Protein AF-A0AAD4QWE0-F1 (afdb_monomer_lite)

Sequence (185 aa):
MCQVRDEFQQDGSHVLDLNNWPKYTNGQMSYFVGSYITHWRMISWLSLWTFTCTASIFIVIWCEKRIVKNFSQFGHATHSNTRRMHREFHRALLAMAICPLITSTVPVFYFCITIGFSLCPGQISAIMTSGTTCITLFNPLTIIICFRCYRQITVRIVTCGQGSNVIEPSQSNSKARTEKNPRTN

Radius of gyration: 30.56 Å; chains: 1; bounding box: 64×44×103 Å

Organism: NCBI:txid166010

InterPro domains:
  IPR019421 7TM GPCR, serpentine receptor class d (Srd) [PF10317] (14-153)

Structure (mmCIF, N/CA/C/O backbone):
data_AF-A0AAD4QWE0-F1
#
_entry.id   AF-A0AAD4QWE0-F1
#
loop_
_atom_site.group_PDB
_atom_site.id
_atom_site.type_symbol
_atom_site.label_atom_id
_atom_site.label_alt_id
_atom_site.label_comp_id
_atom_site.label_asym_id
_atom_site.label_entity_id
_atom_site.label_seq_id
_atom_site.pdbx_PDB_ins_code
_atom_site.Cartn_x
_atom_site.Cartn_y
_atom_site.Cartn_z
_atom_site.occupancy
_atom_site.B_iso_or_equiv
_atom_site.auth_seq_id
_atom_site.auth_comp_id
_atom_site.auth_asym_id
_atom_site.auth_atom_id
_atom_site.pdbx_PDB_model_num
ATOM 1 N N . MET A 1 1 ? -42.946 4.736 -55.165 1.00 48.31 1 MET A N 1
ATOM 2 C CA . MET A 1 1 ? -41.620 5.315 -55.457 1.00 48.31 1 MET A CA 1
ATOM 3 C C . MET A 1 1 ? -41.300 6.310 -54.356 1.00 48.31 1 MET A C 1
ATOM 5 O O . MET A 1 1 ? -41.876 7.384 -54.361 1.00 48.31 1 MET A O 1
ATOM 9 N N . CYS A 1 2 ? -40.474 5.920 -53.385 1.00 43.41 2 CYS A N 1
ATOM 10 C CA . CYS A 1 2 ? -39.852 6.825 -52.417 1.00 43.41 2 CYS A CA 1
ATOM 11 C C . CYS A 1 2 ? -38.450 6.287 -52.133 1.00 43.41 2 CYS A C 1
ATOM 13 O O . CYS A 1 2 ? -38.274 5.109 -51.827 1.00 43.41 2 CYS A O 1
ATOM 15 N N . GLN A 1 3 ? -37.485 7.170 -52.332 1.00 56.94 3 GLN A N 1
ATOM 16 C CA . GLN A 1 3 ? -36.053 6.957 -52.412 1.00 56.94 3 GLN A CA 1
ATOM 17 C C . GLN A 1 3 ? -35.447 7.529 -51.129 1.00 56.94 3 GLN A C 1
ATOM 19 O O . GLN A 1 3 ? -35.367 8.743 -51.007 1.00 56.94 3 GLN A O 1
ATOM 24 N N . VAL A 1 4 ? -35.089 6.677 -50.163 1.00 52.03 4 VAL A N 1
ATOM 25 C CA . VAL A 1 4 ? -34.251 7.044 -49.003 1.00 52.03 4 VAL A CA 1
ATOM 26 C C . VAL A 1 4 ? -33.474 5.803 -48.557 1.00 52.03 4 VAL A C 1
ATOM 28 O O . VAL A 1 4 ? -33.867 5.073 -47.648 1.00 52.03 4 VAL A O 1
ATOM 31 N N . ARG A 1 5 ? -32.376 5.526 -49.247 1.00 54.16 5 ARG A N 1
ATOM 32 C CA . ARG A 1 5 ? -31.284 4.671 -48.783 1.00 54.16 5 ARG A CA 1
ATOM 33 C C . ARG A 1 5 ? -30.038 5.194 -49.496 1.00 54.16 5 ARG A C 1
ATOM 35 O O . ARG A 1 5 ? -30.170 5.544 -50.661 1.00 54.16 5 ARG A O 1
ATOM 42 N N . ASP A 1 6 ? -28.922 5.283 -48.771 1.00 52.38 6 ASP A N 1
ATOM 43 C CA . ASP A 1 6 ? -27.545 5.531 -49.258 1.00 52.38 6 ASP A CA 1
ATOM 44 C C . ASP A 1 6 ? -26.844 6.803 -48.731 1.00 52.38 6 ASP A C 1
ATOM 46 O O . ASP A 1 6 ? -26.213 7.518 -49.496 1.00 52.38 6 ASP A O 1
ATOM 50 N N . GLU A 1 7 ? -26.854 7.053 -47.412 1.00 51.28 7 GLU A N 1
ATOM 51 C CA . GLU A 1 7 ? -25.932 8.037 -46.788 1.00 51.28 7 GLU A CA 1
ATOM 52 C C . GLU A 1 7 ? -25.266 7.553 -45.479 1.00 51.28 7 GLU A C 1
ATOM 54 O O . GLU A 1 7 ? -24.959 8.340 -44.593 1.00 51.28 7 GLU A O 1
ATOM 59 N N . PHE A 1 8 ? -25.000 6.252 -45.321 1.00 50.00 8 PHE A N 1
ATOM 60 C CA . PHE A 1 8 ? -24.260 5.749 -44.145 1.00 50.00 8 PHE A CA 1
ATOM 61 C C . PHE A 1 8 ? -23.149 4.760 -44.507 1.00 50.00 8 PHE A C 1
ATOM 63 O O . PHE A 1 8 ? -23.004 3.706 -43.893 1.00 50.00 8 PHE A O 1
ATOM 70 N N . GLN A 1 9 ? -22.349 5.087 -45.525 1.00 53.66 9 GLN A N 1
ATOM 71 C CA . GLN A 1 9 ? -21.209 4.246 -45.894 1.00 53.66 9 GLN A CA 1
ATOM 72 C C . GLN A 1 9 ? -20.031 5.040 -46.463 1.00 53.66 9 GLN A C 1
ATOM 74 O O . GLN A 1 9 ? -19.527 4.727 -47.538 1.00 53.66 9 GLN A O 1
ATOM 79 N N . GLN A 1 10 ? -19.572 6.070 -45.747 1.00 50.69 10 GLN A N 1
ATOM 80 C CA . GLN A 1 10 ? -18.325 6.741 -46.116 1.00 50.69 10 GLN A CA 1
ATOM 81 C C . GLN A 1 10 ? -17.630 7.425 -44.931 1.00 50.69 10 GLN A C 1
ATOM 83 O O . GLN A 1 10 ? -17.413 8.626 -44.950 1.00 50.69 10 GLN A O 1
ATOM 88 N N . ASP A 1 11 ? -17.261 6.658 -43.898 1.00 48.72 11 ASP A N 1
ATOM 89 C CA . ASP A 1 11 ? -16.208 7.105 -42.965 1.00 48.72 11 ASP A CA 1
ATOM 90 C C . ASP A 1 11 ? -15.483 5.921 -42.289 1.00 48.72 11 ASP A C 1
ATOM 92 O O . ASP A 1 11 ? -15.379 5.800 -41.071 1.00 48.72 11 ASP A O 1
ATOM 96 N N . GLY A 1 12 ? -15.063 4.950 -43.109 1.00 55.06 12 GLY A N 1
ATOM 97 C CA . GLY A 1 12 ? -14.588 3.634 -42.663 1.00 55.06 12 GLY A CA 1
ATOM 98 C C . GLY A 1 12 ? -13.176 3.260 -43.113 1.00 55.06 12 GLY A C 1
ATOM 99 O O . GLY A 1 12 ? -12.906 2.075 -43.289 1.00 55.06 12 GLY A O 1
ATOM 100 N N . SER A 1 13 ? -12.280 4.224 -43.352 1.00 53.38 13 SER A N 1
ATOM 101 C CA . SER A 1 13 ? -10.921 3.906 -43.824 1.00 53.38 13 SER A CA 1
ATOM 102 C C . SER A 1 13 ? -9.828 4.884 -43.386 1.00 53.38 13 SER A C 1
ATOM 104 O O . SER A 1 13 ? -8.873 5.104 -44.126 1.00 53.38 13 SER A O 1
ATOM 106 N N . HIS A 1 14 ? -9.871 5.380 -42.148 1.00 52.94 14 HIS A N 1
ATOM 107 C CA . HIS A 1 14 ? -8.616 5.597 -41.420 1.00 52.94 14 HIS A CA 1
ATOM 108 C C . HIS A 1 14 ? -8.150 4.242 -40.880 1.00 52.94 14 HIS A C 1
ATOM 110 O O . HIS A 1 14 ? -8.217 3.949 -39.687 1.00 52.94 14 HIS A O 1
ATOM 116 N N . VAL A 1 15 ? -7.728 3.383 -41.813 1.00 55.19 15 VAL A N 1
ATOM 117 C CA . VAL A 1 15 ? -6.932 2.197 -41.516 1.00 55.19 15 VAL A CA 1
ATOM 118 C C . VAL A 1 15 ? -5.731 2.716 -40.742 1.00 55.19 15 VAL A C 1
ATOM 120 O O . VAL A 1 15 ? -4.894 3.427 -41.293 1.00 55.19 15 VAL A O 1
ATOM 123 N N . LEU A 1 16 ? -5.701 2.435 -39.439 1.00 55.38 16 LEU A N 1
ATOM 124 C CA . LEU A 1 16 ? -4.496 2.531 -38.631 1.00 55.38 16 LEU A CA 1
ATOM 125 C C . LEU A 1 16 ? -3.439 1.733 -39.381 1.00 55.38 16 LEU A C 1
ATOM 127 O O . LEU A 1 16 ? -3.483 0.504 -39.392 1.00 55.38 16 LEU A O 1
ATOM 131 N N . ASP A 1 17 ? -2.569 2.448 -40.086 1.00 55.47 17 ASP A N 1
ATOM 132 C CA . ASP A 1 17 ? -1.535 1.877 -40.925 1.00 55.47 17 ASP A CA 1
ATOM 133 C C . ASP A 1 17 ? -0.529 1.188 -39.997 1.00 55.47 17 ASP A C 1
ATOM 135 O O . ASP A 1 17 ? 0.470 1.756 -39.555 1.00 55.47 17 ASP A O 1
ATOM 139 N N . LEU A 1 18 ? -0.846 -0.060 -39.639 1.00 55.50 18 LEU A N 1
ATOM 140 C CA . LEU A 1 18 ? -0.045 -0.970 -38.821 1.00 55.50 18 LEU A CA 1
ATOM 141 C C . LEU A 1 18 ? 1.313 -1.290 -39.472 1.00 55.50 18 LEU A C 1
ATOM 143 O O . LEU A 1 18 ? 2.106 -2.035 -38.905 1.00 55.50 18 LEU A O 1
ATOM 147 N N . ASN A 1 19 ? 1.613 -0.700 -40.628 1.00 57.66 19 ASN A N 1
ATOM 148 C CA . ASN A 1 19 ? 2.913 -0.758 -41.278 1.00 57.66 19 ASN A CA 1
ATOM 149 C C . ASN A 1 19 ? 3.809 0.446 -40.970 1.00 57.66 19 ASN A C 1
ATOM 151 O O . ASN A 1 19 ? 4.994 0.402 -41.305 1.00 57.66 19 ASN A O 1
ATOM 155 N N . ASN A 1 20 ? 3.281 1.487 -40.315 1.00 51.84 20 ASN A N 1
ATOM 156 C CA . ASN A 1 20 ? 4.040 2.679 -39.938 1.00 51.84 20 ASN A CA 1
ATOM 157 C C . ASN A 1 20 ? 4.491 2.669 -38.468 1.00 51.84 20 ASN A C 1
ATOM 159 O O . ASN A 1 20 ? 4.821 3.704 -37.889 1.00 51.84 20 ASN A O 1
ATOM 163 N N . TRP A 1 21 ? 4.523 1.487 -37.848 1.00 48.94 21 TRP A N 1
ATOM 164 C CA . TRP A 1 21 ? 5.276 1.307 -36.613 1.00 48.94 21 TRP A CA 1
ATOM 165 C C . TRP A 1 21 ? 6.763 1.465 -36.933 1.00 48.94 21 TRP A C 1
ATOM 167 O O . TRP A 1 21 ? 7.205 0.969 -37.974 1.00 48.94 21 TRP A O 1
ATOM 177 N N . PRO A 1 22 ? 7.545 2.143 -36.075 1.00 51.38 22 PRO A N 1
ATOM 178 C CA . PRO A 1 22 ? 8.971 2.326 -36.300 1.00 51.38 22 PRO A CA 1
ATOM 179 C C . PRO A 1 22 ? 9.621 0.958 -36.525 1.00 51.38 22 PRO A C 1
ATOM 181 O O . PRO A 1 22 ? 9.713 0.132 -35.617 1.00 51.38 22 PRO A O 1
ATOM 184 N N . LYS A 1 23 ? 10.016 0.693 -37.775 1.00 47.88 23 LYS A N 1
ATOM 185 C CA . LYS A 1 23 ? 10.693 -0.544 -38.150 1.00 47.88 23 LYS A CA 1
ATOM 186 C C . LYS A 1 23 ? 12.025 -0.580 -37.416 1.00 47.88 23 LYS A C 1
ATOM 188 O O . LYS A 1 23 ? 12.818 0.352 -37.512 1.00 47.88 23 LYS A O 1
ATOM 193 N N . TYR A 1 24 ? 12.266 -1.680 -36.711 1.00 52.12 24 TYR A N 1
ATOM 194 C CA . TYR A 1 24 ? 13.563 -2.043 -36.153 1.00 52.12 24 TYR A CA 1
ATOM 195 C C . TYR A 1 24 ? 14.563 -2.233 -37.299 1.00 52.12 24 TYR A C 1
ATOM 197 O O . TYR A 1 24 ? 14.774 -3.340 -37.790 1.00 52.12 24 TYR A O 1
ATOM 205 N N . THR A 1 25 ? 15.145 -1.146 -37.789 1.00 46.31 25 THR A N 1
ATOM 206 C CA . THR A 1 25 ? 16.145 -1.200 -38.849 1.00 46.31 25 THR A CA 1
ATOM 207 C C . THR A 1 25 ? 17.500 -1.550 -38.239 1.00 46.31 25 THR A C 1
ATOM 209 O O . THR A 1 25 ? 18.079 -0.759 -37.501 1.00 46.31 25 THR A O 1
ATOM 212 N N . ASN A 1 26 ? 18.007 -2.734 -38.595 1.00 46.38 26 ASN A N 1
ATOM 213 C CA . ASN A 1 26 ? 19.418 -3.141 -38.531 1.00 46.38 26 ASN A CA 1
ATOM 214 C C . ASN A 1 26 ? 20.025 -3.556 -37.181 1.00 46.38 26 ASN A C 1
ATOM 216 O O . ASN A 1 26 ? 21.216 -3.340 -36.982 1.00 46.38 26 ASN A O 1
ATOM 220 N N . GLY A 1 27 ? 19.277 -4.197 -36.275 1.00 54.44 27 GLY A N 1
ATOM 221 C CA . GLY A 1 27 ? 19.863 -4.977 -35.161 1.00 54.44 27 GLY A CA 1
ATOM 222 C C . GLY A 1 27 ? 20.711 -4.201 -34.139 1.00 54.44 27 GLY A C 1
ATOM 223 O O . GLY A 1 27 ? 21.154 -4.770 -33.146 1.00 54.44 27 GLY A O 1
ATOM 224 N N . GLN A 1 28 ? 20.905 -2.901 -34.339 1.00 43.78 28 GLN A N 1
ATOM 225 C CA . GLN A 1 28 ? 21.489 -1.993 -33.378 1.00 43.78 28 GLN A CA 1
ATOM 226 C C . GLN A 1 28 ? 20.337 -1.285 -32.687 1.00 43.78 28 GLN A C 1
ATOM 228 O O . GLN A 1 28 ? 19.628 -0.476 -33.287 1.00 43.78 28 GLN A O 1
ATOM 233 N N . MET A 1 29 ? 20.140 -1.622 -31.412 1.00 48.88 29 MET A N 1
ATOM 234 C CA . MET A 1 29 ? 19.382 -0.790 -30.490 1.00 48.88 29 MET A CA 1
ATOM 235 C C . MET A 1 29 ? 19.999 0.608 -30.549 1.00 48.88 29 MET A C 1
ATOM 237 O O . MET A 1 29 ? 21.032 0.876 -29.937 1.00 48.88 29 MET A O 1
ATOM 241 N N . SER A 1 30 ? 19.391 1.495 -31.332 1.00 45.06 30 SER A N 1
ATOM 242 C CA . SER A 1 30 ? 19.655 2.919 -31.239 1.00 45.06 30 SER A CA 1
ATOM 243 C C . SER A 1 30 ? 19.110 3.349 -29.884 1.00 45.06 30 SER A C 1
ATOM 245 O O . SER A 1 30 ? 17.955 3.754 -29.765 1.00 45.06 30 SER A O 1
ATOM 247 N N . TYR A 1 31 ? 19.930 3.196 -28.841 1.00 49.75 31 TYR A N 1
ATOM 248 C CA . TYR A 1 31 ? 19.760 3.866 -27.560 1.00 49.75 31 TYR A CA 1
ATOM 249 C C . TYR A 1 31 ? 19.936 5.356 -27.842 1.00 49.75 31 TYR A C 1
ATOM 251 O O . TYR A 1 31 ? 21.012 5.935 -27.724 1.00 49.75 31 TYR A O 1
ATOM 259 N N . PHE A 1 32 ? 18.857 5.936 -28.359 1.00 51.00 32 PHE A N 1
ATOM 260 C CA . PHE A 1 32 ? 18.713 7.328 -28.729 1.00 51.00 32 PHE A CA 1
ATOM 261 C C . PHE A 1 32 ? 19.169 8.178 -27.543 1.00 51.00 32 PHE A C 1
ATOM 263 O O . PHE A 1 32 ? 18.936 7.807 -26.397 1.00 51.00 32 PHE A O 1
ATOM 270 N N . VAL A 1 33 ? 19.755 9.347 -27.777 1.00 49.53 33 VAL A N 1
ATOM 271 C CA . VAL A 1 33 ? 20.151 10.301 -26.719 1.00 49.53 33 VAL A CA 1
ATOM 272 C C . VAL A 1 33 ? 18.977 10.633 -25.762 1.00 49.53 33 VAL A C 1
ATOM 274 O O . VAL A 1 33 ? 19.181 10.991 -24.602 1.00 49.53 33 VAL A O 1
ATOM 277 N N . GLY A 1 34 ? 17.734 10.384 -26.195 1.00 50.22 34 GLY A N 1
ATOM 278 C CA . GLY A 1 34 ? 16.531 10.374 -25.358 1.00 50.22 34 GLY A CA 1
ATOM 279 C C . GLY A 1 34 ? 16.505 9.332 -24.226 1.00 50.22 34 GLY A C 1
ATOM 280 O O . GLY A 1 34 ? 15.789 9.545 -23.252 1.00 50.22 34 GLY A O 1
ATOM 281 N N . SER A 1 35 ? 17.296 8.257 -24.276 1.00 63.59 35 SER A N 1
ATOM 282 C CA . SER A 1 35 ? 17.386 7.237 -23.223 1.00 63.59 35 SER A CA 1
ATOM 283 C C . SER A 1 35 ? 17.984 7.831 -21.951 1.00 63.59 35 SER A C 1
ATOM 285 O O . SER A 1 35 ? 17.389 7.706 -20.888 1.00 63.59 35 SER A O 1
ATOM 287 N N . TYR A 1 36 ? 19.090 8.578 -22.046 1.00 69.06 36 TYR A N 1
ATOM 288 C CA . TYR A 1 36 ? 19.727 9.196 -20.875 1.00 69.06 36 TYR A CA 1
ATOM 289 C C . TYR A 1 36 ? 18.818 10.219 -20.189 1.00 69.06 36 TYR A C 1
ATOM 291 O O . TYR A 1 36 ? 18.639 10.164 -18.974 1.00 69.06 36 TYR A O 1
ATOM 299 N N . ILE A 1 37 ? 18.192 11.113 -20.961 1.00 75.62 37 ILE A N 1
ATOM 300 C CA . ILE A 1 37 ? 17.259 12.117 -20.424 1.00 75.62 37 ILE A CA 1
ATOM 301 C C . ILE A 1 37 ? 16.045 11.428 -19.779 1.00 75.62 37 ILE A C 1
ATOM 303 O O . ILE A 1 37 ? 15.598 11.825 -18.701 1.00 75.62 37 ILE A O 1
ATOM 307 N N . THR A 1 38 ? 15.543 10.354 -20.395 1.00 75.38 38 THR A N 1
ATOM 308 C CA . THR A 1 38 ? 14.421 9.574 -19.856 1.00 75.38 38 THR A CA 1
ATOM 309 C C . THR A 1 38 ? 14.805 8.839 -18.573 1.00 75.38 38 THR A C 1
ATOM 311 O O . THR A 1 38 ? 14.027 8.854 -17.619 1.00 75.38 38 THR A O 1
ATOM 314 N N . HIS A 1 39 ? 16.009 8.265 -18.496 1.00 77.06 39 HIS A N 1
ATOM 315 C CA . HIS A 1 39 ? 16.508 7.599 -17.293 1.00 77.06 39 HIS A CA 1
ATOM 316 C C . HIS A 1 39 ? 16.671 8.576 -16.131 1.00 77.06 39 HIS A C 1
ATOM 318 O O . HIS A 1 39 ? 16.162 8.303 -15.047 1.00 77.06 39 HIS A O 1
ATOM 324 N N . TRP A 1 40 ? 17.295 9.737 -16.351 1.00 81.94 40 TRP A N 1
ATOM 325 C CA . TRP A 1 40 ? 17.436 10.752 -15.303 1.00 81.94 40 TRP A CA 1
ATOM 326 C C . TRP A 1 40 ? 16.081 11.238 -14.798 1.00 81.94 40 TRP A C 1
ATOM 328 O O . TRP A 1 40 ? 15.850 11.259 -13.590 1.00 81.94 40 TRP A O 1
ATOM 338 N N . ARG A 1 41 ? 15.142 11.535 -15.707 1.00 82.06 41 ARG A N 1
ATOM 339 C CA . ARG A 1 41 ? 13.785 11.950 -15.328 1.00 82.06 41 ARG A CA 1
ATOM 340 C C . ARG A 1 41 ? 13.057 10.866 -14.533 1.00 82.06 41 ARG A C 1
ATOM 342 O O . ARG A 1 41 ? 12.385 11.174 -13.550 1.00 82.06 41 ARG A O 1
ATOM 349 N N . MET A 1 42 ? 13.210 9.605 -14.932 1.00 78.38 42 MET A N 1
ATOM 350 C CA . MET A 1 42 ? 12.628 8.467 -14.229 1.00 78.38 42 MET A CA 1
ATOM 351 C C . MET A 1 42 ? 13.219 8.291 -12.827 1.00 78.38 42 MET A C 1
ATOM 353 O O . MET A 1 42 ? 12.466 8.105 -11.874 1.00 78.38 42 MET A O 1
ATOM 357 N N . ILE A 1 43 ? 14.541 8.397 -12.686 1.00 82.75 43 ILE A N 1
ATOM 358 C CA . ILE A 1 43 ? 15.232 8.303 -11.394 1.00 82.75 43 ILE A CA 1
ATOM 359 C C . ILE A 1 43 ? 14.781 9.432 -10.467 1.00 82.75 43 ILE A C 1
ATOM 361 O O . ILE A 1 43 ? 14.460 9.172 -9.306 1.00 82.75 43 ILE A O 1
ATOM 365 N N . SER A 1 44 ? 14.698 10.671 -10.963 1.00 88.19 44 SER A N 1
ATOM 366 C CA . SER A 1 44 ? 14.198 11.801 -10.175 1.00 88.19 44 SER A CA 1
ATOM 367 C C . SER A 1 44 ? 12.758 11.573 -9.713 1.00 88.19 44 SER A C 1
ATOM 369 O O . SER A 1 44 ? 12.448 11.812 -8.546 1.00 88.19 44 SER A O 1
ATOM 371 N N . TRP A 1 45 ? 11.892 11.053 -10.589 1.00 85.44 45 TRP A N 1
ATOM 372 C CA . TRP A 1 45 ? 10.501 10.757 -10.246 1.00 85.44 45 TRP A CA 1
ATOM 373 C C . TRP A 1 45 ? 10.378 9.644 -9.199 1.00 85.44 45 TRP A C 1
ATOM 375 O O . TRP A 1 45 ? 9.658 9.796 -8.214 1.00 85.44 45 TRP A O 1
ATOM 385 N N . LEU A 1 46 ? 11.132 8.553 -9.363 1.00 81.75 46 LEU A N 1
ATOM 386 C CA . LEU A 1 46 ? 11.187 7.450 -8.399 1.00 81.75 46 LEU A CA 1
ATOM 387 C C . LEU A 1 46 ? 11.732 7.903 -7.040 1.00 81.75 46 LEU A C 1
ATOM 389 O O . LEU A 1 46 ? 11.216 7.495 -5.998 1.00 81.75 46 LEU A O 1
ATOM 393 N N . SER A 1 47 ? 12.744 8.770 -7.045 1.00 86.12 47 SER A N 1
ATOM 394 C CA . SER A 1 47 ? 13.334 9.323 -5.822 1.00 86.12 47 SER A CA 1
ATOM 395 C C . SER A 1 47 ? 12.331 10.201 -5.076 1.00 86.12 47 SER A C 1
ATOM 397 O O . SER A 1 47 ? 12.137 10.023 -3.873 1.00 86.12 47 SER A O 1
ATOM 399 N N . LEU A 1 48 ? 11.639 11.095 -5.794 1.00 90.81 48 LEU A N 1
ATOM 400 C CA . LEU A 1 48 ? 10.579 11.934 -5.233 1.00 90.81 48 LEU A CA 1
ATOM 401 C C . LEU A 1 48 ? 9.454 11.073 -4.645 1.00 90.81 48 LEU A C 1
ATOM 403 O O . LEU A 1 48 ? 9.054 11.282 -3.503 1.00 90.81 48 L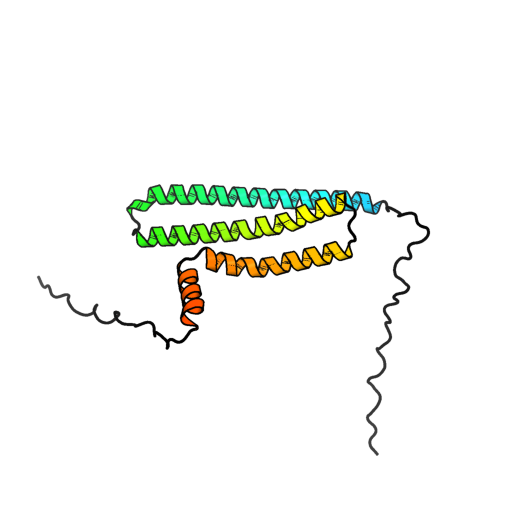EU A O 1
ATOM 407 N N . TRP A 1 49 ? 8.999 10.063 -5.390 1.00 83.88 49 TRP A N 1
ATOM 408 C CA . TRP A 1 49 ? 7.954 9.144 -4.945 1.00 83.88 49 TRP A CA 1
ATOM 409 C C . TRP A 1 49 ? 8.348 8.403 -3.662 1.00 83.88 49 TRP A C 1
ATOM 411 O O . TRP A 1 49 ? 7.599 8.389 -2.685 1.00 83.88 49 TRP A O 1
ATOM 421 N N . THR A 1 50 ? 9.563 7.849 -3.628 1.00 83.12 50 THR A N 1
ATOM 422 C CA . THR A 1 50 ? 10.101 7.138 -2.458 1.00 83.12 50 THR A CA 1
ATOM 423 C C . THR A 1 50 ? 10.197 8.062 -1.244 1.00 83.12 50 THR A C 1
ATOM 425 O O . THR A 1 50 ? 9.825 7.673 -0.131 1.00 83.12 50 THR A O 1
ATOM 428 N N . PHE A 1 51 ? 10.633 9.308 -1.448 1.00 90.00 51 PHE A N 1
ATOM 429 C CA . PHE A 1 51 ? 10.686 10.317 -0.396 1.00 90.00 51 PHE A CA 1
ATOM 430 C C . PHE A 1 51 ? 9.289 10.647 0.147 1.00 90.00 51 PHE A C 1
ATOM 432 O O . PHE A 1 51 ? 9.087 10.625 1.362 1.00 90.00 51 PHE A O 1
ATOM 439 N N . THR A 1 52 ? 8.299 10.866 -0.724 1.00 88.25 52 THR A N 1
ATOM 440 C CA . THR A 1 52 ? 6.909 11.133 -0.321 1.00 88.25 52 THR A CA 1
ATOM 441 C C . THR A 1 52 ? 6.298 9.964 0.457 1.00 88.25 52 THR A C 1
ATOM 443 O O . THR A 1 52 ? 5.654 10.189 1.488 1.00 88.25 52 THR A O 1
ATOM 446 N N . CYS A 1 53 ? 6.530 8.717 0.031 1.00 82.69 53 CYS A N 1
ATOM 447 C CA . CYS A 1 53 ? 6.079 7.530 0.764 1.00 82.69 53 CYS A CA 1
ATOM 448 C C . CYS A 1 53 ? 6.732 7.439 2.152 1.00 82.69 53 CYS A C 1
ATOM 450 O O . CYS A 1 53 ? 6.043 7.220 3.150 1.00 82.69 53 CYS A O 1
ATOM 452 N N . THR A 1 54 ? 8.044 7.671 2.231 1.00 85.69 54 THR A N 1
ATOM 453 C CA . THR A 1 54 ? 8.796 7.635 3.496 1.00 85.69 54 THR A CA 1
ATOM 454 C C . THR A 1 54 ? 8.329 8.729 4.458 1.00 85.69 54 THR A C 1
ATOM 456 O O . THR A 1 54 ? 8.075 8.461 5.633 1.00 85.69 54 THR A O 1
ATOM 459 N N . ALA A 1 55 ? 8.139 9.953 3.957 1.00 90.31 55 ALA A N 1
ATOM 460 C CA . ALA A 1 55 ? 7.612 11.068 4.738 1.00 90.31 55 ALA A CA 1
ATOM 461 C C . ALA A 1 55 ? 6.194 10.775 5.253 1.00 90.31 55 ALA A C 1
ATOM 463 O O . ALA A 1 55 ? 5.889 11.035 6.416 1.00 90.31 55 ALA A O 1
ATOM 464 N N . SER A 1 56 ? 5.348 10.163 4.420 1.00 85.62 56 SER A N 1
ATOM 465 C CA . SER A 1 56 ? 3.987 9.769 4.802 1.00 85.62 56 SER A CA 1
ATOM 466 C C . SER A 1 56 ? 3.983 8.738 5.935 1.00 85.62 56 SER A C 1
ATOM 468 O O . SER A 1 56 ? 3.245 8.909 6.905 1.00 85.62 56 SER A O 1
ATOM 470 N N . ILE A 1 57 ? 4.850 7.716 5.877 1.00 84.25 57 ILE A N 1
ATOM 471 C CA . ILE A 1 57 ? 5.038 6.747 6.976 1.00 84.25 57 ILE A CA 1
ATOM 472 C C . ILE A 1 57 ? 5.433 7.466 8.263 1.00 84.25 57 ILE A C 1
ATOM 474 O O . ILE A 1 57 ? 4.864 7.213 9.327 1.00 84.25 57 ILE A O 1
ATOM 478 N N . PHE A 1 58 ? 6.394 8.384 8.167 1.00 90.06 58 PHE A N 1
ATOM 479 C CA . PHE A 1 58 ? 6.883 9.120 9.323 1.00 90.06 58 PHE A CA 1
ATOM 480 C C . PHE A 1 58 ? 5.781 9.970 9.968 1.00 90.06 58 PHE A C 1
ATOM 482 O O . PHE A 1 58 ? 5.625 9.945 11.190 1.00 90.06 58 PHE A O 1
ATOM 489 N N . ILE A 1 59 ? 4.968 10.659 9.159 1.00 89.19 59 ILE A N 1
ATOM 490 C CA . ILE A 1 59 ? 3.815 11.440 9.628 1.00 89.19 59 ILE A CA 1
ATOM 491 C C . ILE A 1 59 ? 2.796 10.538 10.330 1.00 89.19 59 ILE A C 1
ATOM 493 O O . ILE A 1 59 ? 2.313 10.899 11.401 1.00 89.19 59 ILE A O 1
ATOM 497 N N . VAL A 1 60 ? 2.493 9.357 9.779 1.00 84.81 60 VAL A N 1
ATOM 498 C CA . VAL A 1 60 ? 1.547 8.408 10.390 1.00 84.81 60 VAL A CA 1
ATOM 499 C C . VAL A 1 60 ? 2.046 7.935 11.755 1.00 84.81 60 VAL A C 1
ATOM 501 O O . VAL A 1 60 ? 1.300 8.017 12.731 1.00 84.81 60 VAL A O 1
ATOM 504 N N . ILE A 1 61 ? 3.313 7.518 11.856 1.00 86.38 61 ILE A N 1
ATOM 505 C CA . ILE A 1 61 ? 3.920 7.077 13.124 1.00 86.38 61 ILE A CA 1
ATOM 506 C C . ILE A 1 61 ? 3.953 8.227 14.140 1.00 86.38 61 ILE A C 1
ATOM 508 O O . ILE A 1 61 ? 3.679 8.040 15.328 1.00 86.38 61 ILE A O 1
ATOM 512 N N . TRP A 1 62 ? 4.285 9.438 13.691 1.00 92.25 62 TRP A N 1
ATOM 513 C CA . TRP A 1 62 ? 4.314 10.614 14.554 1.00 92.25 62 TRP A CA 1
ATOM 514 C C . TRP A 1 62 ? 2.918 10.981 15.072 1.00 92.25 62 TRP A C 1
ATOM 516 O O . TRP A 1 62 ? 2.747 11.215 16.274 1.00 92.25 62 TRP A O 1
ATOM 526 N N . CYS A 1 63 ? 1.908 10.963 14.199 1.00 87.31 63 CYS A N 1
ATOM 527 C CA . CYS A 1 63 ? 0.508 11.159 14.566 1.00 87.31 63 CYS A CA 1
ATOM 528 C C . CYS A 1 63 ? 0.027 10.088 15.549 1.00 87.31 63 CYS A C 1
ATOM 530 O O . CYS A 1 63 ? -0.593 10.444 16.550 1.00 87.31 63 CYS A O 1
ATOM 532 N N . GLU A 1 64 ? 0.352 8.811 15.327 1.00 84.94 64 GLU A N 1
ATOM 533 C CA . GLU A 1 64 ? 0.016 7.716 16.248 1.00 84.94 64 GLU A CA 1
ATOM 534 C C . GLU A 1 64 ? 0.579 7.992 17.649 1.00 84.94 64 GLU A C 1
ATOM 536 O O . GLU A 1 64 ? -0.167 8.036 18.633 1.00 84.94 64 GLU A O 1
ATOM 541 N N . LYS A 1 65 ? 1.884 8.281 17.743 1.00 88.38 65 LYS A N 1
ATOM 542 C CA . LYS A 1 65 ? 2.540 8.594 19.022 1.00 88.38 65 LYS A CA 1
ATOM 543 C C . LYS A 1 65 ? 1.893 9.789 19.719 1.00 88.38 65 LYS A C 1
ATOM 545 O O . LYS A 1 65 ? 1.695 9.761 20.937 1.00 88.38 65 LYS A O 1
ATOM 550 N N . ARG A 1 66 ? 1.544 10.837 18.966 1.00 90.62 66 ARG A N 1
ATOM 551 C CA . ARG A 1 66 ? 0.927 12.052 19.517 1.00 90.62 66 ARG A CA 1
ATOM 552 C C . ARG A 1 66 ? -0.504 11.803 19.992 1.00 90.62 66 ARG A C 1
ATOM 554 O O . ARG A 1 66 ? -0.871 12.279 21.065 1.00 90.62 66 ARG A O 1
ATOM 561 N N . ILE A 1 67 ? -1.282 11.017 19.250 1.00 85.06 67 ILE A N 1
ATOM 562 C CA . ILE A 1 67 ? -2.641 10.612 19.628 1.00 85.06 67 ILE A CA 1
ATOM 563 C C . ILE A 1 67 ? -2.601 9.775 20.906 1.00 85.06 67 ILE A C 1
ATOM 565 O O . ILE A 1 67 ? -3.314 10.095 21.854 1.00 85.06 67 ILE A O 1
ATOM 569 N N . VAL A 1 68 ? -1.732 8.762 20.982 1.00 83.88 68 VAL A N 1
ATOM 570 C CA . VAL A 1 68 ? -1.595 7.911 22.176 1.00 83.88 68 VAL A CA 1
ATOM 571 C C . VAL A 1 68 ? -1.196 8.734 23.405 1.00 83.88 68 VAL A C 1
ATOM 573 O O . VAL A 1 68 ? -1.782 8.552 24.474 1.00 83.88 68 VAL A O 1
ATOM 576 N N . LYS A 1 69 ? -0.256 9.677 23.249 1.00 88.44 69 LYS A N 1
ATOM 577 C CA . LYS A 1 69 ? 0.177 10.576 24.330 1.00 88.44 69 LYS A CA 1
ATOM 578 C C . LYS A 1 69 ? -0.940 11.515 24.798 1.00 88.44 69 LYS A C 1
ATOM 580 O O . LYS A 1 69 ? -1.128 11.687 25.996 1.00 88.44 69 LYS A O 1
ATOM 585 N N . ASN A 1 70 ? -1.710 12.097 23.882 1.00 86.25 70 ASN A N 1
ATOM 586 C CA . ASN A 1 70 ? -2.835 12.957 24.260 1.00 86.25 70 ASN A CA 1
ATOM 587 C C . ASN A 1 70 ? -3.961 12.146 24.923 1.00 86.25 70 ASN A C 1
ATOM 589 O O . ASN A 1 70 ? -4.536 12.576 25.919 1.00 86.25 70 ASN A O 1
ATOM 593 N N . PHE A 1 71 ? -4.241 10.934 24.439 1.00 81.75 71 PHE A N 1
ATOM 594 C C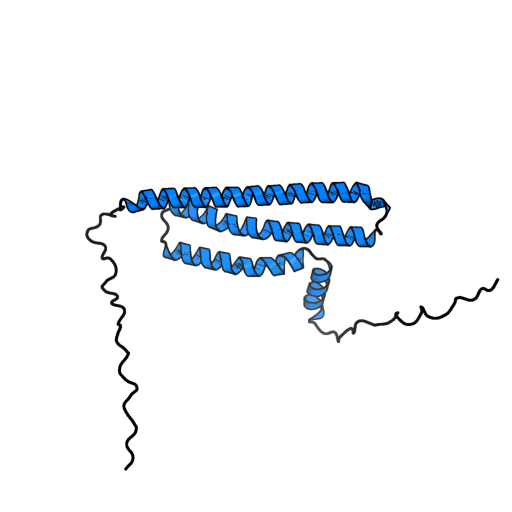A . PHE A 1 71 ? -5.249 10.062 25.045 1.00 81.75 71 PHE A CA 1
ATOM 595 C C . PHE A 1 71 ? -4.895 9.618 26.467 1.00 81.75 71 PHE A C 1
ATOM 597 O O . PHE A 1 71 ? -5.809 9.358 27.249 1.00 81.75 71 PHE A O 1
ATOM 604 N N . SER A 1 72 ? -3.611 9.499 26.822 1.00 83.00 72 SER A N 1
ATOM 605 C CA . SER A 1 72 ? -3.231 9.205 28.209 1.00 83.00 72 SER A CA 1
ATOM 606 C C . SER A 1 72 ? -3.410 10.416 29.125 1.00 83.00 72 SER A C 1
ATOM 608 O O . SER A 1 72 ? -3.817 10.233 30.267 1.00 83.00 72 SER A O 1
ATOM 610 N N . GLN A 1 73 ? -3.193 11.636 28.622 1.00 86.56 73 GLN A N 1
ATOM 611 C CA . GLN A 1 73 ? -3.360 12.870 29.398 1.00 86.56 73 GLN A CA 1
ATOM 612 C C . GLN A 1 73 ? -4.835 13.237 29.635 1.00 86.56 73 GLN A C 1
ATOM 614 O O . GLN A 1 73 ? -5.201 13.597 30.749 1.00 86.56 73 GLN A O 1
ATOM 619 N N . PHE A 1 74 ? -5.700 13.093 28.626 1.00 81.31 74 PHE A N 1
ATOM 620 C CA . PHE A 1 74 ? -7.130 13.444 28.724 1.00 81.31 74 PHE A CA 1
ATOM 621 C C . PHE A 1 74 ? -8.045 12.249 29.054 1.00 81.31 74 PHE A C 1
ATOM 623 O O . PHE A 1 74 ? -9.259 12.394 29.205 1.00 81.31 74 PHE A O 1
ATOM 630 N N . GLY A 1 75 ? -7.473 11.048 29.178 1.00 67.25 75 GLY A N 1
ATOM 631 C CA . GLY A 1 75 ? -8.217 9.791 29.284 1.00 67.25 75 GLY A CA 1
ATOM 632 C C . GLY A 1 75 ? -9.051 9.621 30.555 1.00 67.25 75 GLY A C 1
ATOM 633 O O . GLY A 1 75 ? -9.962 8.798 30.550 1.00 67.25 75 GLY A O 1
ATOM 634 N N . HIS A 1 76 ? -8.795 10.395 31.614 1.00 70.62 76 HIS A N 1
ATOM 635 C CA . HIS A 1 76 ? -9.550 10.293 32.869 1.00 70.62 76 HIS A CA 1
ATOM 636 C C . HIS A 1 76 ? -11.013 10.753 32.749 1.00 70.62 76 HIS A C 1
ATOM 638 O O . HIS A 1 76 ? -11.847 10.291 33.520 1.00 70.62 76 HIS A O 1
ATOM 644 N N . ALA A 1 77 ? -11.345 11.595 31.764 1.00 74.56 77 ALA A N 1
ATOM 645 C CA . ALA A 1 77 ? -12.704 12.111 31.571 1.00 74.56 77 ALA A CA 1
ATOM 646 C C . ALA A 1 77 ? -13.556 11.287 30.584 1.00 74.56 77 ALA A C 1
ATOM 648 O O . ALA A 1 77 ? -14.753 11.529 30.445 1.00 74.56 77 ALA A O 1
ATOM 649 N N . THR A 1 78 ? -12.964 10.328 29.864 1.00 76.00 78 THR A N 1
ATOM 650 C CA . THR A 1 78 ? -13.652 9.627 28.768 1.00 76.00 78 THR A CA 1
ATOM 651 C C . THR A 1 78 ? -14.096 8.228 29.192 1.00 76.00 78 THR A C 1
ATOM 653 O O . THR A 1 78 ? -13.294 7.434 29.680 1.00 76.00 78 THR A O 1
ATOM 656 N N . HIS A 1 79 ? -15.366 7.891 28.947 1.00 82.75 79 HIS A N 1
ATOM 657 C CA . HIS A 1 79 ? -15.925 6.569 29.243 1.00 82.75 79 HIS A CA 1
ATOM 658 C C . HIS A 1 79 ? -15.113 5.441 28.572 1.00 82.75 79 HIS A C 1
ATOM 660 O O . HIS A 1 79 ? -14.710 5.541 27.406 1.00 82.75 79 HIS A O 1
ATOM 666 N N . SER A 1 80 ? -14.897 4.337 29.295 1.00 81.94 80 SER A N 1
ATOM 667 C CA . SER A 1 80 ? -14.051 3.209 28.868 1.00 81.94 80 SER A CA 1
ATOM 668 C C . SER A 1 80 ? -14.465 2.621 27.510 1.00 81.94 80 SER A C 1
ATOM 670 O O . SER A 1 80 ? -13.607 2.241 26.707 1.00 81.94 80 SER A O 1
ATOM 672 N N . ASN A 1 81 ? -15.769 2.616 27.215 1.00 81.56 81 ASN A N 1
ATOM 673 C CA . ASN A 1 81 ? -16.308 2.133 25.943 1.00 81.56 81 ASN A CA 1
ATOM 674 C C . ASN A 1 81 ? -15.873 3.007 24.749 1.00 81.56 81 ASN A C 1
ATOM 676 O O . ASN A 1 81 ? -15.411 2.493 23.730 1.00 81.56 81 ASN A O 1
ATOM 680 N N . THR A 1 82 ? -15.927 4.332 24.901 1.00 83.25 82 THR A N 1
ATOM 681 C CA . THR A 1 82 ? -15.522 5.296 23.865 1.00 83.25 82 THR A CA 1
ATOM 682 C C . THR A 1 82 ? -14.025 5.195 23.581 1.00 83.25 82 THR A C 1
ATOM 684 O O . THR A 1 82 ? -13.603 5.189 22.424 1.00 83.25 82 THR A O 1
ATOM 687 N N . ARG A 1 83 ? -13.205 4.999 24.624 1.00 81.06 83 ARG A N 1
ATOM 688 C CA . ARG A 1 83 ? -11.756 4.786 24.479 1.00 81.06 83 ARG A CA 1
ATOM 689 C C . ARG A 1 83 ? -11.436 3.523 23.675 1.00 81.06 83 ARG A C 1
ATOM 691 O O . ARG A 1 83 ? -10.535 3.539 22.835 1.00 81.06 83 ARG A O 1
ATOM 698 N N . ARG A 1 84 ? -12.182 2.435 23.899 1.00 83.19 84 ARG A N 1
ATOM 699 C CA . ARG A 1 84 ? -12.036 1.195 23.123 1.00 83.19 84 ARG A CA 1
ATOM 700 C C . ARG A 1 84 ? -12.403 1.414 21.656 1.00 83.19 84 ARG A C 1
ATOM 702 O O . ARG A 1 84 ? -11.646 0.987 20.789 1.00 83.19 84 ARG A O 1
ATOM 709 N N . MET A 1 85 ? -13.502 2.117 21.383 1.00 83.75 85 MET A N 1
ATOM 710 C CA . MET A 1 85 ? -13.935 2.424 20.016 1.00 83.75 85 MET A CA 1
ATOM 711 C C . MET A 1 85 ? -12.907 3.281 19.263 1.00 83.75 85 MET A C 1
ATOM 713 O O . MET A 1 85 ? -12.533 2.930 18.146 1.00 83.75 85 MET A O 1
ATOM 717 N N . HIS A 1 86 ? -12.372 4.336 19.890 1.00 83.81 86 HIS A N 1
ATOM 718 C CA . HIS A 1 86 ? -11.320 5.159 19.281 1.00 83.81 86 HIS A CA 1
ATOM 719 C C . HIS A 1 86 ? -10.049 4.368 18.979 1.00 83.81 86 HIS A C 1
ATOM 721 O O . HIS A 1 86 ? -9.450 4.566 17.925 1.00 83.81 86 HIS A O 1
ATOM 727 N N . ARG A 1 87 ? -9.643 3.451 19.866 1.00 82.56 87 ARG A N 1
ATOM 728 C CA . ARG A 1 87 ? -8.462 2.610 19.635 1.00 82.56 87 ARG A CA 1
ATOM 729 C C . ARG A 1 87 ? -8.643 1.690 18.426 1.00 82.56 87 ARG A C 1
ATOM 731 O O . ARG A 1 87 ? -7.719 1.558 17.629 1.00 82.56 87 ARG A O 1
ATOM 738 N N . GLU A 1 88 ? -9.811 1.066 18.290 1.00 83.75 88 GLU A N 1
ATOM 739 C CA . GLU A 1 88 ? -10.121 0.199 17.142 1.00 83.75 88 GLU A CA 1
ATOM 740 C C . GLU A 1 88 ? -10.182 1.024 15.840 1.00 83.75 88 GLU A C 1
ATOM 742 O O . GLU A 1 88 ? -9.573 0.640 14.844 1.00 83.75 88 GLU A O 1
ATOM 747 N N . PHE A 1 89 ? -10.815 2.206 15.863 1.00 84.25 89 PHE A N 1
ATOM 748 C CA . PHE A 1 89 ? -10.865 3.112 14.708 1.00 84.25 89 PHE A CA 1
ATOM 749 C C . PHE A 1 89 ? -9.472 3.598 14.288 1.00 84.25 89 PHE A C 1
ATOM 751 O O . PHE A 1 89 ? -9.132 3.587 13.108 1.00 84.25 89 PHE A O 1
ATOM 758 N N . HIS A 1 90 ? -8.631 3.966 15.256 1.00 82.38 90 HIS A N 1
ATOM 759 C CA . HIS A 1 90 ? -7.265 4.400 14.986 1.00 82.38 90 HIS A CA 1
ATOM 760 C C . HIS A 1 90 ? -6.414 3.279 14.381 1.00 82.38 90 HIS A C 1
ATOM 762 O O . HIS A 1 90 ? -5.699 3.502 13.407 1.00 82.38 90 HIS A O 1
ATOM 768 N N . ARG A 1 91 ? -6.542 2.050 14.898 1.00 83.56 91 ARG A N 1
ATOM 769 C CA . ARG A 1 91 ? -5.861 0.879 14.333 1.00 83.56 91 ARG A CA 1
ATOM 770 C C . ARG A 1 91 ? -6.297 0.609 12.893 1.00 83.56 91 ARG A C 1
ATOM 772 O O . ARG A 1 91 ? -5.458 0.262 12.067 1.00 83.56 91 ARG A O 1
ATOM 779 N N . ALA A 1 92 ? -7.582 0.779 12.592 1.00 84.25 92 ALA A N 1
ATOM 780 C CA . ALA A 1 92 ? -8.092 0.630 11.236 1.00 84.25 92 ALA A CA 1
ATOM 781 C C . ALA A 1 92 ? -7.560 1.718 10.294 1.00 84.25 92 ALA A C 1
ATOM 783 O O . ALA A 1 92 ? -7.117 1.396 9.197 1.00 84.25 92 ALA A O 1
ATOM 784 N N . LEU A 1 93 ? -7.533 2.983 10.729 1.00 82.12 93 LEU A N 1
ATOM 785 C CA . LEU A 1 93 ? -6.915 4.074 9.965 1.00 82.12 93 LEU A CA 1
ATOM 786 C C . LEU A 1 93 ? -5.438 3.799 9.679 1.00 82.12 93 LEU A C 1
ATOM 788 O O . LEU A 1 93 ? -4.984 4.005 8.559 1.00 82.12 93 LEU A O 1
ATOM 792 N N . LEU A 1 94 ? -4.701 3.293 10.668 1.00 84.25 94 LEU A N 1
ATOM 793 C CA . LEU A 1 94 ? -3.290 2.956 10.511 1.00 84.25 94 LEU A CA 1
ATOM 794 C C . LEU A 1 94 ? -3.096 1.790 9.530 1.00 84.25 94 LEU A C 1
ATOM 796 O O . LEU A 1 94 ? -2.234 1.862 8.661 1.00 84.25 94 LEU A O 1
ATOM 800 N N . ALA A 1 95 ? -3.939 0.758 9.592 1.00 85.06 95 ALA A N 1
ATOM 801 C CA . ALA A 1 95 ? -3.918 -0.332 8.618 1.00 85.06 95 ALA A CA 1
ATOM 802 C C . ALA A 1 95 ? -4.259 0.148 7.195 1.00 85.06 95 ALA A C 1
ATOM 804 O O . ALA A 1 95 ? -3.563 -0.211 6.247 1.00 85.06 95 ALA A O 1
ATOM 805 N N . MET A 1 96 ? -5.273 1.009 7.050 1.00 83.12 96 MET A N 1
ATOM 806 C CA . MET A 1 96 ? -5.633 1.629 5.770 1.00 83.12 96 MET A CA 1
ATOM 807 C C . MET A 1 96 ? -4.547 2.571 5.245 1.00 83.12 96 MET A C 1
ATOM 809 O O . MET A 1 96 ? -4.425 2.710 4.038 1.00 83.12 96 MET A O 1
ATOM 813 N N . ALA A 1 97 ? -3.746 3.191 6.116 1.00 84.38 97 ALA A N 1
ATOM 814 C CA . ALA A 1 97 ? -2.603 4.008 5.713 1.00 84.38 97 ALA A CA 1
ATOM 815 C C . ALA A 1 97 ? -1.394 3.154 5.291 1.00 84.38 97 ALA A C 1
ATOM 817 O O . ALA A 1 97 ? -0.690 3.511 4.351 1.00 84.38 97 ALA A O 1
ATOM 818 N N . ILE A 1 98 ? -1.164 2.010 5.946 1.00 82.81 98 ILE A N 1
ATOM 819 C CA . ILE A 1 98 ? -0.075 1.075 5.613 1.00 82.81 98 ILE A CA 1
ATOM 820 C C . ILE A 1 98 ? -0.356 0.312 4.315 1.00 82.81 98 ILE A C 1
ATOM 822 O O . ILE A 1 98 ? 0.564 0.044 3.546 1.00 82.81 98 ILE A O 1
ATOM 826 N N . CYS A 1 99 ? -1.615 -0.032 4.054 1.00 83.62 99 CYS A N 1
ATOM 827 C CA . CYS A 1 99 ? -2.003 -0.794 2.873 1.00 83.62 99 CYS A CA 1
ATOM 828 C C . CYS A 1 99 ? -1.500 -0.184 1.543 1.00 83.62 99 CYS A C 1
ATOM 830 O O . CYS A 1 99 ? -0.759 -0.876 0.838 1.00 83.62 99 CYS A O 1
ATOM 832 N N . PRO A 1 100 ? -1.770 1.101 1.217 1.00 78.81 100 PRO A N 1
ATOM 833 C CA . PRO A 1 100 ? -1.288 1.717 -0.012 1.00 78.81 100 PRO A CA 1
ATOM 834 C C . PRO A 1 100 ? 0.239 1.732 -0.084 1.00 78.81 100 PRO A C 1
ATOM 836 O O . PRO A 1 100 ? 0.776 1.495 -1.159 1.00 78.81 100 PRO A O 1
ATOM 839 N N . LEU A 1 101 ? 0.940 1.911 1.043 1.00 81.56 101 LEU A N 1
ATOM 840 C CA . LEU A 1 101 ? 2.406 1.896 1.095 1.00 81.56 101 LEU A CA 1
ATOM 841 C C . LEU A 1 101 ? 2.981 0.533 0.704 1.00 81.56 101 LEU A C 1
ATOM 843 O O . LEU A 1 101 ? 3.901 0.459 -0.111 1.00 81.56 101 LEU A O 1
ATOM 847 N N . ILE A 1 102 ? 2.423 -0.558 1.236 1.00 81.19 102 ILE A N 1
ATOM 848 C CA . ILE A 1 102 ? 2.840 -1.913 0.849 1.00 81.19 102 ILE A CA 1
ATOM 849 C C . ILE A 1 102 ? 2.554 -2.122 -0.638 1.00 81.19 102 ILE A C 1
ATOM 851 O O . ILE A 1 102 ? 3.441 -2.519 -1.395 1.00 81.19 102 ILE A O 1
ATOM 855 N N . THR A 1 103 ? 1.339 -1.788 -1.076 1.00 81.00 103 THR A N 1
ATOM 856 C CA . THR A 1 103 ? 0.935 -1.999 -2.468 1.00 81.00 103 THR A CA 1
ATOM 857 C C . THR A 1 103 ? 1.683 -1.116 -3.462 1.00 81.00 103 THR A C 1
ATOM 859 O O . THR A 1 103 ? 1.854 -1.534 -4.599 1.00 81.00 103 THR A O 1
ATOM 862 N N . SER A 1 104 ? 2.177 0.061 -3.060 1.00 77.81 104 SER A N 1
ATOM 863 C CA . SER A 1 104 ? 2.996 0.930 -3.911 1.00 77.81 104 SER A CA 1
ATOM 864 C C . SER A 1 104 ? 4.452 0.478 -3.975 1.00 77.81 104 SER A C 1
ATOM 866 O O . SER A 1 104 ? 5.127 0.729 -4.970 1.00 77.81 104 SER A O 1
ATOM 868 N N . THR A 1 105 ? 4.945 -0.200 -2.935 1.00 79.25 105 THR A N 1
ATOM 869 C CA . THR A 1 105 ? 6.335 -0.682 -2.886 1.00 79.25 105 THR A CA 1
ATOM 870 C C . THR A 1 105 ? 6.553 -1.856 -3.845 1.00 79.25 105 THR A C 1
ATOM 872 O O . THR A 1 105 ? 7.607 -1.948 -4.472 1.00 79.25 105 THR A O 1
ATOM 875 N N . VAL A 1 106 ? 5.545 -2.721 -4.019 1.00 81.38 106 VAL A N 1
ATOM 876 C CA . VAL A 1 106 ? 5.620 -3.897 -4.906 1.00 81.38 106 VAL A CA 1
ATOM 877 C C . VAL A 1 106 ? 5.904 -3.517 -6.373 1.00 81.38 106 VAL A C 1
ATOM 879 O O . VAL A 1 106 ? 6.876 -4.039 -6.919 1.00 81.38 106 VAL A O 1
ATOM 882 N N . PRO A 1 107 ? 5.164 -2.585 -7.012 1.00 80.38 107 PRO A N 1
ATOM 883 C CA . PRO A 1 107 ? 5.487 -2.057 -8.335 1.00 80.38 107 PRO A CA 1
ATOM 884 C C . PRO A 1 107 ? 6.908 -1.533 -8.482 1.00 80.38 107 PRO A C 1
ATOM 886 O O . PRO A 1 107 ? 7.569 -1.838 -9.468 1.00 80.38 107 PRO A O 1
ATOM 889 N N . VAL A 1 108 ? 7.383 -0.754 -7.506 1.00 80.25 108 VAL A N 1
ATOM 890 C CA . VAL A 1 108 ? 8.716 -0.139 -7.554 1.00 80.25 108 VAL A CA 1
ATOM 891 C C . VAL A 1 108 ? 9.794 -1.217 -7.497 1.00 80.25 108 VAL A C 1
ATOM 893 O O . VAL A 1 108 ? 10.708 -1.219 -8.317 1.00 80.25 108 VAL A O 1
ATOM 896 N N . PHE A 1 109 ? 9.656 -2.176 -6.581 1.00 81.75 109 PHE A N 1
ATOM 897 C CA . PHE A 1 109 ? 10.583 -3.298 -6.467 1.00 81.75 109 PHE A CA 1
ATOM 898 C C . PHE A 1 109 ? 10.588 -4.161 -7.735 1.00 81.75 109 PHE A C 1
ATOM 900 O O . PHE A 1 109 ? 11.648 -4.510 -8.254 1.00 81.75 109 PHE A O 1
ATOM 907 N N . TYR A 1 110 ? 9.404 -4.439 -8.279 1.00 80.12 110 TYR A N 1
ATOM 908 C CA . TYR A 1 110 ? 9.255 -5.173 -9.530 1.00 80.12 110 TYR A CA 1
ATOM 909 C C . TYR A 1 110 ? 9.887 -4.428 -10.715 1.00 80.12 110 TYR A C 1
ATOM 911 O O . TYR A 1 110 ? 10.545 -5.039 -11.560 1.00 80.12 110 TYR A O 1
ATOM 919 N N . PHE A 1 111 ? 9.752 -3.101 -10.761 1.00 78.00 111 PHE A N 1
ATOM 920 C CA . PHE A 1 111 ? 10.379 -2.268 -11.781 1.00 78.00 111 PHE A CA 1
ATOM 921 C C . PHE A 1 111 ? 11.912 -2.337 -11.703 1.00 78.00 111 PHE A C 1
ATOM 923 O O . PHE A 1 111 ? 12.570 -2.536 -12.724 1.00 78.00 111 PHE A O 1
ATOM 930 N N . CYS A 1 112 ? 12.482 -2.274 -10.495 1.00 80.75 112 CYS A N 1
ATOM 931 C CA . CYS A 1 112 ? 13.922 -2.443 -10.274 1.00 80.75 112 CYS A CA 1
ATOM 932 C C . CYS A 1 112 ? 14.426 -3.822 -10.729 1.00 80.75 112 CYS A C 1
ATOM 934 O O . CYS A 1 112 ? 15.438 -3.899 -11.427 1.00 80.75 112 CYS A O 1
ATOM 936 N N . ILE A 1 113 ? 13.707 -4.900 -10.389 1.00 82.19 113 ILE A N 1
ATOM 937 C CA . ILE A 1 113 ? 14.011 -6.257 -10.876 1.00 82.19 113 ILE A CA 1
ATOM 938 C C . ILE A 1 113 ? 13.972 -6.274 -12.399 1.00 82.19 113 ILE A C 1
ATOM 940 O O . ILE A 1 113 ? 14.885 -6.779 -13.042 1.00 82.19 113 ILE A O 1
ATOM 944 N N . THR A 1 114 ? 12.944 -5.684 -12.997 1.00 79.56 114 THR A N 1
ATOM 945 C CA . THR A 1 114 ? 12.799 -5.721 -14.447 1.00 79.56 114 THR A CA 1
ATOM 946 C C . THR A 1 114 ? 13.959 -5.033 -15.166 1.00 79.56 114 THR A C 1
ATOM 948 O O . THR A 1 114 ? 14.471 -5.585 -16.139 1.00 79.56 114 THR A O 1
ATOM 951 N N . ILE A 1 115 ? 14.416 -3.878 -14.671 1.00 77.19 115 ILE A N 1
ATOM 952 C CA . ILE A 1 115 ? 15.610 -3.217 -15.216 1.00 77.19 115 ILE A CA 1
ATOM 953 C C . ILE A 1 115 ? 16.829 -4.148 -15.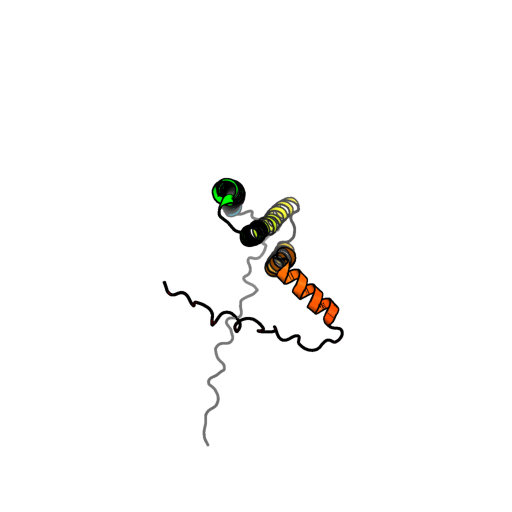122 1.00 77.19 115 ILE A C 1
ATOM 955 O O . ILE A 1 115 ? 17.597 -4.238 -16.075 1.00 77.19 115 ILE A O 1
ATOM 959 N N . GLY A 1 116 ? 16.991 -4.864 -14.005 1.00 82.19 116 GLY A N 1
ATOM 960 C CA . GLY A 1 116 ? 18.112 -5.787 -13.803 1.00 82.19 116 GLY A CA 1
ATOM 961 C C . GLY A 1 116 ? 18.068 -7.040 -14.684 1.00 82.19 116 GLY A C 1
ATOM 962 O O . GLY A 1 116 ? 19.109 -7.495 -15.148 1.00 82.19 116 GLY A O 1
ATOM 963 N N . PHE A 1 117 ? 16.878 -7.587 -14.942 1.00 84.81 117 PHE A N 1
ATOM 964 C CA . PHE A 1 117 ? 16.696 -8.862 -15.651 1.00 84.81 117 PHE A CA 1
ATOM 965 C C . PHE A 1 117 ? 16.255 -8.719 -17.115 1.00 84.81 117 PHE A C 1
ATOM 967 O O . PHE A 1 117 ? 16.085 -9.728 -17.794 1.00 84.81 117 PHE A O 1
ATOM 974 N N . SER A 1 118 ? 16.080 -7.492 -17.620 1.00 83.50 118 SER A N 1
ATOM 975 C CA . SER A 1 118 ? 15.659 -7.215 -19.006 1.00 83.50 118 SER A CA 1
ATOM 976 C C . SER A 1 118 ? 14.379 -7.961 -19.421 1.00 83.50 118 SER A C 1
ATOM 978 O O . SER A 1 118 ? 14.290 -8.513 -20.518 1.00 83.50 118 SER A O 1
ATOM 980 N N . LEU A 1 119 ? 13.376 -8.003 -18.535 1.00 79.81 119 LEU A N 1
ATOM 981 C CA . LEU A 1 119 ? 12.105 -8.680 -18.823 1.00 79.81 119 LEU A CA 1
ATOM 982 C C . LEU A 1 119 ? 11.324 -7.969 -19.940 1.00 79.81 119 LEU A C 1
ATOM 984 O O . LEU A 1 119 ? 11.388 -6.750 -20.103 1.00 79.81 119 LEU A O 1
ATOM 988 N N . CYS A 1 120 ? 10.538 -8.744 -20.690 1.00 82.19 120 CYS A N 1
ATOM 989 C CA . CYS A 1 120 ? 9.755 -8.237 -21.812 1.00 82.19 120 CYS A CA 1
ATOM 990 C C . CYS A 1 120 ? 8.667 -7.246 -21.335 1.00 82.19 120 CYS A C 1
ATOM 992 O O . CYS A 1 120 ? 7.881 -7.594 -20.445 1.00 82.19 120 CYS A O 1
ATOM 994 N N . PRO A 1 121 ? 8.546 -6.043 -21.935 1.00 76.88 121 PRO A N 1
ATOM 995 C CA . PRO A 1 121 ? 7.652 -4.984 -21.454 1.00 76.88 121 PRO A CA 1
ATOM 996 C C . PRO A 1 121 ? 6.170 -5.377 -21.404 1.00 76.88 121 PRO A C 1
ATOM 998 O O . PRO A 1 121 ? 5.437 -4.912 -20.530 1.00 76.88 121 PRO A O 1
ATOM 1001 N N . GLY A 1 122 ? 5.733 -6.289 -22.278 1.00 80.50 122 GLY A N 1
ATOM 1002 C CA . GLY A 1 122 ? 4.369 -6.822 -22.248 1.00 80.50 122 GLY A CA 1
ATOM 1003 C C . GLY A 1 122 ? 4.043 -7.536 -20.931 1.00 80.50 122 GLY A C 1
ATOM 1004 O O . GLY A 1 122 ? 3.011 -7.260 -20.320 1.00 80.50 122 GLY A O 1
ATOM 1005 N N . GLN A 1 123 ? 4.956 -8.377 -20.434 1.00 78.69 123 GLN A N 1
ATOM 1006 C CA . GLN A 1 123 ? 4.768 -9.108 -19.175 1.00 78.69 123 GLN A CA 1
ATOM 1007 C C . GLN A 1 123 ? 4.754 -8.166 -17.965 1.00 78.69 123 GLN A C 1
ATOM 1009 O O . GLN A 1 123 ? 3.961 -8.358 -17.045 1.00 78.69 123 GLN A O 1
ATOM 1014 N N . ILE A 1 124 ? 5.571 -7.106 -17.998 1.00 79.88 124 ILE A N 1
ATOM 1015 C CA . ILE A 1 124 ? 5.585 -6.064 -16.960 1.00 79.88 124 ILE A CA 1
ATOM 1016 C C . ILE A 1 124 ? 4.214 -5.422 -16.836 1.00 79.88 124 ILE A C 1
ATOM 1018 O O . ILE A 1 124 ? 3.676 -5.332 -15.736 1.00 79.88 124 ILE A O 1
ATOM 1022 N N . SER A 1 125 ? 3.652 -4.982 -17.965 1.00 77.81 125 SER A N 1
ATOM 1023 C CA . SER A 1 125 ? 2.373 -4.276 -17.977 1.00 77.81 125 SER A CA 1
ATOM 1024 C C . SER A 1 125 ? 1.238 -5.155 -17.444 1.00 77.81 125 SER A C 1
ATOM 1026 O O . SER A 1 125 ? 0.440 -4.691 -16.635 1.00 77.81 125 SER A O 1
ATOM 1028 N N . ALA A 1 126 ? 1.216 -6.442 -17.805 1.00 82.56 126 ALA A N 1
ATOM 1029 C CA . ALA A 1 126 ? 0.218 -7.388 -17.317 1.00 82.56 126 ALA A CA 1
ATOM 1030 C C . ALA A 1 126 ? 0.319 -7.596 -15.797 1.00 82.56 126 ALA A C 1
ATOM 1032 O O . ALA A 1 126 ? -0.689 -7.517 -15.092 1.00 82.56 126 ALA A O 1
ATOM 1033 N N . ILE A 1 127 ? 1.534 -7.795 -15.273 1.00 81.38 127 ILE A N 1
ATOM 1034 C CA . ILE A 1 127 ? 1.763 -7.986 -13.834 1.00 81.38 127 ILE A CA 1
ATOM 1035 C C . ILE A 1 127 ? 1.417 -6.712 -13.060 1.00 81.38 127 ILE A C 1
ATOM 1037 O O . ILE A 1 127 ? 0.697 -6.779 -12.066 1.00 81.38 127 ILE A O 1
ATOM 1041 N N . MET A 1 128 ? 1.839 -5.548 -13.551 1.00 81.56 128 MET A N 1
ATOM 1042 C CA . MET A 1 128 ? 1.507 -4.243 -12.976 1.00 81.56 128 MET A CA 1
ATOM 1043 C C . MET A 1 128 ? -0.002 -4.005 -12.895 1.00 81.56 128 MET A C 1
ATOM 1045 O O . MET A 1 128 ? -0.497 -3.640 -11.829 1.00 81.56 128 MET A O 1
ATOM 1049 N N . THR A 1 129 ? -0.731 -4.264 -13.983 1.00 83.88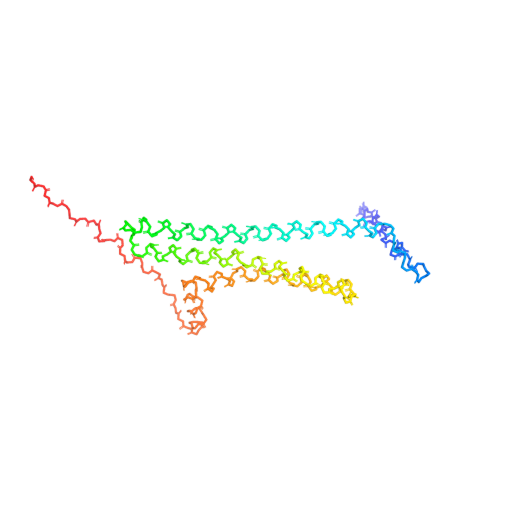 129 THR A N 1
ATOM 1050 C CA . THR A 1 129 ? -2.192 -4.121 -14.028 1.00 83.88 129 THR A CA 1
ATOM 1051 C C . THR A 1 129 ? -2.881 -5.120 -13.102 1.00 83.88 129 THR A C 1
ATOM 1053 O O . THR A 1 129 ? -3.794 -4.756 -12.365 1.00 83.88 129 THR A O 1
ATOM 1056 N N . SER A 1 130 ? -2.420 -6.373 -13.058 1.00 83.44 130 SER A N 1
ATOM 1057 C CA . SER A 1 130 ? -2.972 -7.356 -12.117 1.00 83.44 130 SER A CA 1
ATOM 1058 C C . SER A 1 130 ? -2.734 -6.939 -10.658 1.00 83.44 130 SER A C 1
ATOM 1060 O O . SER A 1 130 ? -3.658 -6.955 -9.845 1.00 83.44 130 SER A O 1
ATOM 1062 N N . GLY A 1 131 ? -1.536 -6.441 -10.337 1.00 82.12 131 GLY A N 1
ATOM 1063 C CA . GLY A 1 131 ? -1.191 -5.953 -9.006 1.00 82.12 131 GLY A CA 1
ATOM 1064 C C . GLY A 1 131 ? -2.064 -4.780 -8.568 1.00 82.12 131 GLY A C 1
ATOM 1065 O O . GLY A 1 131 ? -2.571 -4.794 -7.447 1.00 82.12 131 GLY A O 1
ATOM 1066 N N . THR A 1 132 ? -2.307 -3.803 -9.448 1.00 81.62 132 THR A N 1
ATOM 1067 C CA . THR A 1 132 ? -3.180 -2.660 -9.139 1.00 81.62 132 THR A CA 1
ATOM 1068 C C . THR A 1 132 ? -4.639 -3.068 -8.964 1.00 81.62 132 THR A C 1
ATOM 1070 O O . THR A 1 132 ? -5.304 -2.535 -8.076 1.00 81.62 132 THR A O 1
ATOM 1073 N N . THR A 1 133 ? -5.137 -4.061 -9.710 1.00 86.94 133 THR A N 1
ATOM 1074 C CA . THR A 1 133 ? -6.496 -4.583 -9.474 1.00 86.94 133 THR A CA 1
ATOM 1075 C C . THR A 1 133 ? -6.635 -5.235 -8.098 1.00 86.94 133 THR A C 1
ATOM 1077 O O . THR A 1 133 ? -7.629 -4.991 -7.412 1.00 86.94 133 THR A O 1
ATOM 1080 N N . CYS A 1 134 ? -5.613 -5.950 -7.614 1.00 83.06 134 CYS A N 1
ATOM 1081 C CA . CYS A 1 134 ? -5.625 -6.531 -6.269 1.00 83.06 134 CYS A CA 1
ATOM 1082 C C . CYS A 1 134 ? -5.726 -5.470 -5.156 1.00 83.06 134 CYS A C 1
ATOM 1084 O O . CYS A 1 134 ? -6.327 -5.743 -4.118 1.00 83.06 134 CYS A O 1
ATOM 1086 N N . ILE A 1 135 ? -5.219 -4.246 -5.368 1.00 82.12 135 ILE A N 1
ATOM 1087 C CA . ILE A 1 135 ? -5.318 -3.131 -4.398 1.00 82.12 135 ILE A CA 1
ATOM 1088 C C . ILE A 1 135 ? -6.778 -2.837 -4.045 1.00 82.12 135 ILE A C 1
ATOM 1090 O 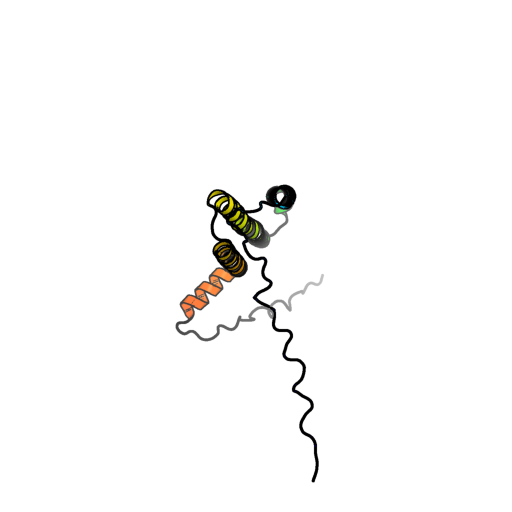O . ILE A 1 135 ? -7.109 -2.614 -2.879 1.00 82.12 135 ILE A O 1
ATOM 1094 N N . THR A 1 136 ? -7.672 -2.903 -5.033 1.00 85.31 136 THR A N 1
ATOM 1095 C CA . THR A 1 136 ? -9.104 -2.645 -4.818 1.00 85.31 136 THR A CA 1
ATOM 1096 C C . THR A 1 136 ? -9.757 -3.671 -3.888 1.00 85.31 136 THR A C 1
ATOM 1098 O O . THR A 1 136 ? -10.687 -3.323 -3.163 1.00 85.31 136 THR A O 1
ATOM 1101 N N . LEU A 1 137 ? -9.224 -4.898 -3.828 1.00 85.94 137 LEU A N 1
ATOM 1102 C CA . LEU A 1 137 ? -9.681 -5.957 -2.922 1.00 85.94 137 LEU A CA 1
ATOM 1103 C C . LEU A 1 137 ? -9.124 -5.792 -1.504 1.00 85.94 137 LEU A C 1
ATOM 1105 O O . LEU A 1 137 ? -9.791 -6.148 -0.530 1.00 85.94 137 LEU A O 1
ATOM 1109 N N . PHE A 1 138 ? -7.924 -5.227 -1.360 1.00 83.50 138 PHE A N 1
ATOM 1110 C CA . PHE A 1 138 ? -7.307 -5.047 -0.048 1.00 83.50 138 PHE A CA 1
ATOM 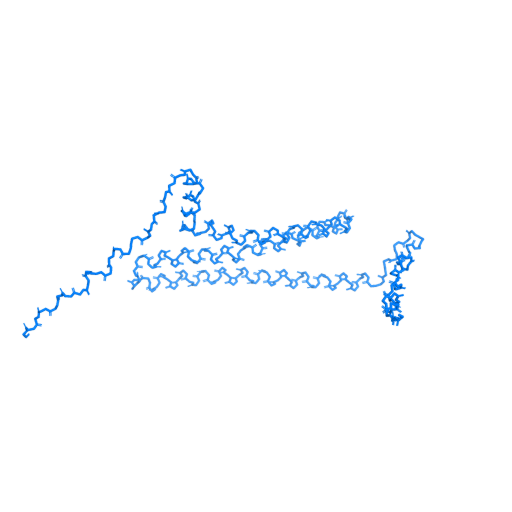1111 C C . PHE A 1 138 ? -8.034 -4.022 0.823 1.00 83.50 138 PHE A C 1
ATOM 1113 O O . PHE A 1 138 ? -8.086 -4.212 2.037 1.00 83.50 138 PHE A O 1
ATOM 1120 N N . ASN A 1 139 ? -8.638 -2.981 0.247 1.00 82.31 139 ASN A N 1
ATOM 1121 C CA . ASN A 1 139 ? -9.411 -1.996 1.013 1.00 82.31 139 ASN A CA 1
ATOM 1122 C C . ASN A 1 139 ? -10.568 -2.629 1.817 1.00 82.31 139 ASN A C 1
ATOM 1124 O O . ASN A 1 139 ? -10.563 -2.516 3.048 1.00 82.31 139 ASN A O 1
ATOM 1128 N N . PRO A 1 140 ? -11.532 -3.340 1.196 1.00 87.88 140 PRO A N 1
ATOM 1129 C CA . PRO A 1 140 ? -12.609 -3.990 1.939 1.00 87.88 140 PRO A CA 1
ATOM 1130 C C . PRO A 1 140 ? -12.096 -5.115 2.848 1.00 87.88 140 PRO A C 1
ATOM 1132 O O . PRO A 1 140 ? -12.576 -5.239 3.975 1.00 87.88 140 PRO A O 1
ATOM 1135 N N . LEU A 1 141 ? -11.083 -5.886 2.427 1.00 87.12 141 LEU A N 1
ATOM 1136 C CA . LEU A 1 141 ? -10.461 -6.911 3.278 1.00 87.12 141 LEU A CA 1
ATOM 1137 C C . LEU A 1 141 ? -9.856 -6.313 4.551 1.00 87.12 141 LEU A C 1
ATOM 1139 O O . LEU A 1 141 ? -10.072 -6.838 5.643 1.00 87.12 141 LEU A O 1
ATOM 1143 N N . THR A 1 142 ? -9.147 -5.191 4.432 1.00 84.81 142 THR A N 1
ATOM 1144 C CA . THR A 1 142 ? -8.541 -4.491 5.571 1.00 84.81 142 THR A CA 1
ATOM 1145 C C . THR A 1 142 ? -9.617 -4.028 6.546 1.00 84.81 142 THR A C 1
ATOM 1147 O O . THR A 1 142 ? -9.477 -4.236 7.750 1.00 84.81 142 THR A O 1
ATOM 1150 N N . ILE A 1 143 ? -10.732 -3.483 6.050 1.00 86.50 143 ILE A N 1
ATOM 1151 C CA . ILE A 1 143 ? -11.868 -3.081 6.892 1.00 86.50 143 ILE A CA 1
ATOM 1152 C C . ILE A 1 143 ? -12.455 -4.299 7.624 1.00 86.50 143 ILE A C 1
ATOM 1154 O O . ILE A 1 143 ? -12.604 -4.269 8.847 1.00 86.50 143 ILE A O 1
ATOM 1158 N N . ILE A 1 144 ? -12.732 -5.394 6.913 1.00 88.00 144 ILE A N 1
ATOM 1159 C CA . ILE A 1 144 ? -13.310 -6.610 7.510 1.00 88.00 144 ILE A CA 1
ATOM 1160 C C . ILE A 1 144 ? -12.382 -7.200 8.585 1.00 88.00 144 ILE A C 1
ATOM 1162 O O . ILE A 1 144 ? -12.849 -7.619 9.647 1.00 88.00 144 ILE A O 1
ATOM 1166 N N . ILE A 1 145 ? -11.069 -7.213 8.339 1.00 85.38 145 ILE A N 1
ATOM 1167 C CA . ILE A 1 145 ? -10.072 -7.763 9.267 1.00 85.38 145 ILE A CA 1
ATOM 1168 C C . ILE A 1 145 ? -9.874 -6.847 10.484 1.00 85.38 145 ILE A C 1
ATOM 1170 O O . ILE A 1 145 ? -9.785 -7.342 11.614 1.00 85.38 145 ILE A O 1
ATOM 1174 N N . CYS A 1 146 ? -9.809 -5.528 10.282 1.00 81.75 146 CYS A N 1
ATOM 1175 C CA . CYS A 1 146 ? -9.527 -4.569 11.350 1.00 81.75 146 CYS A CA 1
ATOM 1176 C C . CYS A 1 146 ? -10.722 -4.324 12.270 1.00 81.75 146 CYS A C 1
ATOM 1178 O O . CYS A 1 146 ? -10.537 -4.189 13.480 1.00 81.75 146 CYS A O 1
ATOM 1180 N N . PHE A 1 147 ? -11.945 -4.279 11.740 1.00 81.75 147 PHE A N 1
ATOM 1181 C CA . PHE A 1 147 ? -13.118 -3.971 12.546 1.00 81.75 147 PHE A CA 1
ATOM 1182 C C . PHE A 1 147 ? -13.812 -5.241 13.042 1.00 81.75 147 PHE A C 1
ATOM 1184 O O . PHE A 1 147 ? -14.475 -5.964 12.298 1.00 81.75 147 PHE A O 1
ATOM 1191 N N . ARG A 1 148 ? -13.749 -5.469 14.358 1.00 81.81 148 ARG A N 1
ATOM 1192 C CA . ARG A 1 148 ? -14.406 -6.613 15.018 1.00 81.81 148 ARG A CA 1
ATOM 1193 C C . ARG A 1 148 ? -15.897 -6.743 14.704 1.00 81.81 148 ARG A C 1
ATOM 1195 O O . ARG A 1 148 ? -16.357 -7.869 14.545 1.00 81.81 148 ARG A O 1
ATOM 1202 N N . CYS A 1 149 ? -16.629 -5.630 14.613 1.00 80.94 149 CYS A N 1
ATOM 1203 C CA . CYS A 1 149 ? -18.059 -5.651 14.289 1.00 80.94 149 CYS A CA 1
ATOM 1204 C C . CYS A 1 149 ? -18.305 -6.263 12.906 1.00 80.94 149 CYS A C 1
ATOM 1206 O O . CYS A 1 149 ? -19.124 -7.168 12.777 1.00 80.94 149 CYS A O 1
ATOM 1208 N N . TYR A 1 150 ? -17.536 -5.837 11.899 1.00 86.94 150 TYR A N 1
ATOM 1209 C CA . TYR A 1 150 ? -17.619 -6.401 10.553 1.00 86.94 150 TYR A CA 1
ATOM 1210 C C . TYR A 1 150 ? -17.229 -7.874 10.555 1.00 86.94 150 TYR A C 1
ATOM 1212 O O . TYR A 1 150 ? -17.976 -8.693 10.035 1.00 86.94 150 TYR A O 1
ATOM 1220 N N . ARG A 1 151 ? -16.145 -8.245 11.247 1.00 88.12 151 ARG A N 1
ATOM 1221 C CA . ARG A 1 151 ? -15.730 -9.648 11.354 1.00 88.12 151 ARG A CA 1
ATOM 1222 C C . ARG A 1 151 ? -16.811 -10.546 11.958 1.00 88.12 151 ARG A C 1
ATOM 1224 O O . ARG A 1 151 ? -17.019 -11.651 11.473 1.00 88.12 151 ARG A O 1
ATOM 1231 N N . GLN A 1 152 ? -17.503 -10.091 13.004 1.00 88.12 152 GLN A N 1
ATOM 1232 C CA . GLN A 1 152 ? -18.601 -10.847 13.618 1.00 88.12 152 GLN A CA 1
ATOM 1233 C C . GLN A 1 152 ? -19.782 -11.022 12.661 1.00 88.12 152 GLN A C 1
ATOM 1235 O O . GLN A 1 152 ? -20.351 -12.109 12.601 1.00 88.12 152 GLN A O 1
ATOM 1240 N N . ILE A 1 153 ? -20.127 -9.980 11.901 1.00 88.69 153 ILE A N 1
ATOM 1241 C CA . ILE A 1 153 ? -21.189 -10.042 10.894 1.00 88.69 153 ILE A CA 1
ATOM 1242 C C . ILE A 1 153 ? -20.789 -10.992 9.763 1.00 88.69 153 ILE A C 1
ATOM 1244 O O . ILE A 1 153 ? -21.564 -11.878 9.425 1.00 88.69 153 ILE A O 1
ATOM 1248 N N . THR A 1 154 ? -19.571 -10.880 9.230 1.00 89.69 154 THR A N 1
ATOM 1249 C CA . THR A 1 154 ? -19.073 -11.765 8.169 1.00 89.69 154 THR A CA 1
ATOM 1250 C C . THR A 1 154 ? -19.048 -13.220 8.622 1.00 89.69 154 THR A C 1
ATOM 1252 O O . THR A 1 154 ? -19.536 -14.077 7.895 1.00 89.69 154 THR A O 1
ATOM 1255 N N . VAL A 1 155 ? -18.558 -13.509 9.835 1.00 91.12 155 VAL A N 1
ATOM 1256 C CA . VAL A 1 155 ? -18.598 -14.871 10.391 1.00 91.12 155 VAL A CA 1
ATOM 1257 C C . VAL A 1 155 ? -20.038 -15.358 10.484 1.00 91.12 155 VAL A C 1
ATOM 1259 O O . VAL A 1 155 ? -20.308 -16.441 9.992 1.00 91.12 155 VAL A O 1
ATOM 1262 N N . ARG A 1 156 ? -20.972 -14.551 11.011 1.00 88.38 156 ARG A N 1
ATOM 1263 C CA . ARG A 1 156 ? -22.396 -14.919 11.067 1.00 88.38 156 ARG A CA 1
ATOM 1264 C C . ARG A 1 156 ? -22.992 -15.177 9.689 1.00 88.38 156 ARG A C 1
ATOM 1266 O O . ARG A 1 156 ? -23.752 -16.116 9.561 1.00 88.38 156 ARG A O 1
ATOM 1273 N N . ILE A 1 157 ? -22.666 -14.390 8.668 1.00 89.25 157 ILE A N 1
ATOM 1274 C CA . ILE A 1 157 ? -23.167 -14.620 7.304 1.00 89.25 157 ILE A CA 1
ATOM 1275 C C . ILE A 1 157 ? -22.612 -15.937 6.749 1.00 89.25 157 ILE A C 1
ATOM 1277 O O . ILE A 1 157 ? -23.362 -16.732 6.193 1.00 89.25 157 ILE A O 1
ATOM 1281 N N . VAL A 1 158 ? -21.318 -16.197 6.947 1.00 90.94 158 VAL A N 1
ATOM 1282 C CA . VAL A 1 158 ? -20.656 -17.416 6.462 1.00 90.94 158 VAL A CA 1
ATOM 1283 C C . VAL A 1 158 ? -21.144 -18.660 7.213 1.00 90.94 158 VAL A C 1
ATOM 1285 O O . VAL A 1 158 ? -21.348 -19.696 6.592 1.00 90.94 158 VAL A O 1
ATOM 1288 N N . THR A 1 159 ? -21.377 -18.571 8.528 1.00 89.88 159 THR A N 1
ATOM 1289 C CA . THR A 1 159 ? -21.826 -19.707 9.350 1.00 89.88 159 THR A CA 1
ATOM 1290 C C . THR A 1 159 ? -23.346 -19.886 9.376 1.00 89.88 159 THR A C 1
ATOM 1292 O O . THR A 1 159 ? -23.809 -21.016 9.441 1.00 89.88 159 THR A O 1
ATOM 1295 N N . CYS A 1 160 ? -24.141 -18.809 9.317 1.00 72.38 160 CYS A N 1
ATOM 1296 C CA . CYS A 1 160 ? -25.614 -18.861 9.294 1.00 72.38 160 CYS A CA 1
ATOM 1297 C C . CYS A 1 160 ? -26.206 -18.886 7.878 1.00 72.38 160 CYS A C 1
ATOM 1299 O O . CYS A 1 160 ? -27.426 -18.962 7.741 1.00 72.38 160 CYS A O 1
ATOM 1301 N N . GLY A 1 161 ? -25.379 -18.882 6.824 1.00 59.41 161 GLY A N 1
ATOM 1302 C CA . GLY A 1 161 ? -25.808 -19.221 5.460 1.00 59.41 161 GLY A CA 1
ATOM 1303 C C . GLY A 1 161 ? -26.456 -20.612 5.358 1.00 59.41 161 GLY A C 1
ATOM 1304 O O . GLY A 1 161 ? -27.147 -20.902 4.388 1.00 59.41 161 GLY A O 1
ATOM 1305 N N . GLN A 1 162 ? -26.320 -21.441 6.397 1.00 56.72 162 GLN A N 1
ATOM 1306 C CA . GLN A 1 162 ? -27.156 -22.610 6.656 1.00 56.72 162 GLN A CA 1
ATOM 1307 C C . GLN A 1 162 ? -28.342 -22.242 7.572 1.00 56.72 162 GLN A C 1
ATOM 1309 O O . GLN A 1 162 ? -28.380 -22.594 8.744 1.00 56.72 162 GLN A O 1
ATOM 1314 N N . GLY A 1 163 ? -29.319 -21.515 7.026 1.00 56.88 163 GLY A N 1
ATOM 1315 C CA . GLY A 1 163 ? -30.701 -21.479 7.524 1.00 56.88 163 GLY A CA 1
ATOM 1316 C C . GLY A 1 163 ? -30.960 -20.809 8.881 1.00 56.88 163 GLY A C 1
ATOM 1317 O O . GLY A 1 163 ? -31.232 -21.486 9.871 1.00 56.88 163 GLY A O 1
ATOM 1318 N N . SER A 1 164 ? -31.046 -19.476 8.930 1.00 51.81 164 SER A N 1
ATOM 1319 C CA . SER A 1 164 ? -31.849 -18.846 9.987 1.00 51.81 164 SER A CA 1
ATOM 1320 C C . SER A 1 164 ? -32.471 -17.518 9.581 1.00 51.81 164 SER A C 1
ATOM 1322 O O . SER A 1 164 ? -31.798 -16.601 9.116 1.00 51.81 164 SER A O 1
ATOM 1324 N N . ASN A 1 165 ? -33.786 -17.463 9.777 1.00 57.25 165 ASN A N 1
ATOM 1325 C CA . ASN A 1 165 ? -34.658 -16.329 9.538 1.00 57.25 165 ASN A CA 1
ATOM 1326 C C . ASN A 1 165 ? -34.177 -15.070 10.275 1.00 57.25 165 ASN A C 1
ATOM 1328 O O . ASN A 1 165 ? -33.741 -15.116 11.423 1.00 57.25 165 ASN A O 1
ATOM 1332 N N . VAL A 1 166 ? -34.278 -13.958 9.553 1.00 57.09 166 VAL A N 1
ATOM 1333 C CA . VAL A 1 166 ? -34.113 -12.553 9.939 1.00 57.09 166 VAL A CA 1
ATOM 1334 C C . VAL A 1 166 ? -34.313 -12.303 11.442 1.00 57.09 166 VAL A C 1
ATOM 1336 O O . VAL A 1 166 ? -35.435 -12.292 11.938 1.00 57.09 166 VAL A O 1
ATOM 1339 N N . ILE A 1 167 ? -33.219 -12.037 12.165 1.00 61.25 167 ILE A N 1
ATOM 1340 C CA . ILE A 1 167 ? -33.295 -11.385 13.476 1.00 61.25 167 ILE A CA 1
ATOM 1341 C C . ILE A 1 167 ? -33.397 -9.887 13.205 1.00 61.25 167 ILE A C 1
ATOM 1343 O O . ILE A 1 167 ? -32.401 -9.206 12.954 1.00 61.25 167 ILE A O 1
ATOM 1347 N N . GLU A 1 168 ? -34.630 -9.403 13.223 1.00 61.78 168 GLU A N 1
ATOM 1348 C CA . GLU A 1 168 ? -34.969 -7.989 13.255 1.00 61.78 168 GLU A CA 1
ATOM 1349 C C . GLU A 1 168 ? -34.271 -7.340 14.471 1.00 61.78 168 GLU A C 1
ATOM 1351 O O . GLU A 1 168 ? -34.356 -7.878 15.583 1.00 61.78 168 GLU A O 1
ATOM 1356 N N . PRO A 1 169 ? -33.516 -6.235 14.304 1.00 56.19 169 PRO A N 1
ATOM 1357 C CA . PRO A 1 169 ? -32.885 -5.555 15.425 1.00 56.19 169 PRO A CA 1
ATOM 1358 C C . PRO A 1 169 ? -33.987 -5.003 16.327 1.00 56.19 169 PRO A C 1
ATOM 1360 O O . PRO A 1 169 ? -34.580 -3.966 16.046 1.00 56.19 169 PRO A O 1
ATOM 1363 N N . SER A 1 170 ? -34.261 -5.737 17.405 1.00 51.72 170 SER A N 1
ATOM 1364 C CA . SER A 1 170 ? -35.235 -5.386 18.428 1.00 51.72 170 SER A CA 1
ATOM 1365 C C . SER A 1 170 ? -35.013 -3.940 18.883 1.00 51.72 170 SER A C 1
ATOM 1367 O O . SER A 1 170 ? -34.084 -3.640 19.633 1.00 51.72 170 SER A O 1
ATOM 1369 N N . GLN A 1 171 ? -35.894 -3.039 18.437 1.00 53.31 171 GLN A N 1
ATOM 1370 C CA . GLN A 1 171 ? -36.025 -1.645 18.885 1.00 53.31 171 GLN A CA 1
ATOM 1371 C C . GLN A 1 171 ? -36.520 -1.537 20.348 1.00 53.31 171 GLN A C 1
ATOM 1373 O O . GLN A 1 171 ? -37.055 -0.516 20.787 1.00 53.31 171 GLN A O 1
ATOM 1378 N N . SER A 1 172 ? -36.346 -2.585 21.147 1.00 55.34 172 SER A N 1
ATOM 1379 C CA . SER A 1 172 ? -36.766 -2.652 22.539 1.00 55.34 172 SER A CA 1
ATOM 1380 C C . SER A 1 172 ? -35.755 -1.947 23.447 1.00 55.34 172 SER A C 1
ATOM 1382 O O . SER A 1 172 ? -34.919 -2.608 24.059 1.00 55.34 172 SER A O 1
ATOM 1384 N N . ASN A 1 173 ? -35.818 -0.612 23.534 1.00 53.59 173 ASN A N 1
ATOM 1385 C CA . ASN A 1 173 ? -35.757 0.116 24.823 1.00 53.59 173 ASN A CA 1
ATOM 1386 C C . ASN A 1 173 ? -35.810 1.654 24.706 1.00 53.59 173 ASN A C 1
ATOM 1388 O O . ASN A 1 173 ? -35.278 2.365 25.555 1.00 53.59 173 ASN A O 1
ATOM 1392 N N . SER A 1 174 ? -36.513 2.212 23.713 1.00 55.78 174 SER A N 1
ATOM 1393 C CA . SER A 1 174 ? -36.773 3.666 23.682 1.00 55.78 174 SER A CA 1
ATOM 1394 C C . SER A 1 174 ? -38.012 4.108 24.489 1.00 55.78 174 SER A C 1
ATOM 1396 O O . SER A 1 174 ? -38.374 5.281 24.440 1.00 55.78 174 SER A O 1
ATOM 1398 N N . LYS A 1 175 ? -38.682 3.211 25.232 1.00 55.56 175 LYS A N 1
ATOM 1399 C CA . LYS A 1 175 ? -39.977 3.501 25.890 1.00 55.56 175 LYS A CA 1
ATOM 1400 C C . LYS A 1 175 ? -39.988 3.523 27.426 1.00 55.56 175 LYS A C 1
ATOM 1402 O O . LYS A 1 175 ? -41.060 3.639 27.998 1.00 55.56 175 LYS A O 1
ATOM 1407 N N . ALA A 1 176 ? -38.838 3.471 28.102 1.00 57.16 176 ALA A N 1
ATOM 1408 C CA . ALA A 1 176 ? -38.786 3.497 29.575 1.00 57.16 176 ALA A CA 1
ATOM 1409 C C . ALA A 1 176 ? -38.102 4.743 30.176 1.00 57.16 176 ALA A C 1
ATOM 1411 O O . ALA A 1 176 ? -37.727 4.738 31.346 1.00 57.16 176 ALA A O 1
ATOM 1412 N N . ARG A 1 177 ? -37.924 5.823 29.399 1.00 53.53 177 ARG A N 1
ATOM 1413 C CA . ARG A 1 177 ? -37.410 7.110 29.913 1.00 53.53 177 ARG A CA 1
ATOM 1414 C C . ARG A 1 177 ? -38.369 8.265 29.650 1.00 53.53 177 ARG A C 1
ATOM 1416 O O . ARG A 1 177 ? -37.969 9.363 29.279 1.00 53.53 177 ARG A O 1
ATOM 1423 N N . THR A 1 178 ? -39.642 8.003 29.879 1.00 60.62 178 THR A N 1
ATOM 1424 C CA . THR A 1 178 ? -40.614 9.034 30.219 1.00 60.62 178 THR A CA 1
ATOM 1425 C C . THR A 1 178 ? -41.098 8.675 31.617 1.00 60.62 178 THR A C 1
ATOM 1427 O O . THR A 1 178 ? -41.341 7.506 31.887 1.00 60.62 178 THR A O 1
ATOM 1430 N N . GLU A 1 179 ? -41.199 9.672 32.492 1.00 59.50 179 GLU A N 1
ATOM 1431 C CA . GLU A 1 179 ? -41.965 9.588 33.741 1.00 59.50 179 GLU A CA 1
ATOM 1432 C C . GLU A 1 179 ? -41.262 9.011 34.988 1.00 59.50 179 GLU A C 1
ATOM 1434 O O . GLU A 1 179 ? -41.532 7.915 35.469 1.00 59.50 179 GLU A O 1
ATOM 1439 N N . LYS A 1 180 ? -40.409 9.838 35.602 1.00 51.31 180 LYS A N 1
ATOM 1440 C CA . LYS A 1 180 ? -40.599 10.237 37.010 1.00 51.31 180 LYS A CA 1
ATOM 1441 C C . LYS A 1 180 ? -39.642 11.374 37.360 1.00 51.31 180 LYS A C 1
ATOM 1443 O O . LYS A 1 180 ? -38.491 11.147 37.715 1.00 51.31 180 LYS A O 1
ATOM 1448 N N . ASN A 1 181 ? -40.151 12.601 37.297 1.00 62.19 181 ASN A N 1
ATOM 1449 C CA . ASN A 1 181 ? -39.648 13.674 38.147 1.00 62.19 181 ASN A CA 1
ATOM 1450 C C . ASN A 1 181 ? -40.805 14.247 38.981 1.00 62.19 181 ASN A C 1
ATOM 1452 O O . ASN A 1 181 ? -41.490 15.156 38.518 1.00 62.19 181 ASN A O 1
ATOM 1456 N N . PRO A 1 182 ? -41.058 13.700 40.184 1.00 69.00 182 PRO A N 1
ATOM 1457 C CA . PRO A 1 182 ? -41.812 14.383 41.217 1.00 69.00 182 PRO A CA 1
ATOM 1458 C C . PRO A 1 182 ? -40.876 14.764 42.374 1.00 69.00 182 PRO A C 1
ATOM 1460 O O . PRO A 1 182 ? -40.348 13.879 43.050 1.00 69.00 182 PRO A O 1
ATOM 1463 N N . ARG A 1 183 ? -40.686 16.071 42.581 1.00 61.22 183 ARG A N 1
ATOM 1464 C CA . ARG A 1 183 ? -40.373 16.772 43.851 1.00 61.22 183 ARG A CA 1
ATOM 1465 C C . ARG A 1 183 ? -40.164 18.250 43.479 1.00 61.22 183 ARG A C 1
ATOM 1467 O O . ARG A 1 183 ? -39.220 18.532 42.756 1.00 61.22 183 ARG A O 1
ATOM 1474 N N . THR A 1 184 ? -41.020 19.233 43.783 1.00 65.94 184 THR A N 1
ATOM 1475 C CA . THR A 1 184 ? -41.742 19.556 45.037 1.00 65.94 184 THR A CA 1
ATOM 1476 C C . THR A 1 184 ? -40.894 19.296 46.274 1.00 65.94 184 THR A C 1
ATOM 1478 O O . THR A 1 184 ? -40.995 18.230 46.881 1.00 65.94 184 THR A O 1
ATOM 1481 N N . ASN A 1 185 ? -39.982 20.213 46.589 1.00 58.53 185 ASN A N 1
ATOM 1482 C CA . ASN A 1 185 ? -40.191 21.280 47.581 1.00 58.53 185 ASN A CA 1
ATOM 1483 C C . ASN A 1 185 ? -38.974 22.206 47.614 1.00 58.53 185 ASN A C 1
ATOM 1485 O O . ASN A 1 185 ? -37.847 21.677 47.499 1.00 58.53 185 ASN A O 1
#

pLDDT: mean 73.75, std 14.39, range [43.41, 92.25]

Secondary structure (DSSP, 8-state):
-------S-S-------TT-S----SS-----THHHHHHHHHHHHHHHHHHHHHHHHHHHHHHHHHHHHHHHHHGGGS-HHHHHHHHHHHHHHHHHHHHHHHHHHHHHHHHHHHHHHT--HHHHHHHHHHHHHHHHHHHHHHHHHH-HHHHHHHHHHHHHTSS--------TTSSSSS-------

Foldseek 3Di:
DDDDDDDPPPDPPPPPPPVPDPDPPDPDPCCDPVVVVVVVVVVVVLVVVVVVLVVLLVVLVVVVVVVVVVCVVPVVPDDPVVVVVVVLVSQLVSLVSVLVSVLVVVLVVVVVVCVVVVDDVVVNVVVNVVSVVVSVVVNVVSVCVSDPVNVVVVVCCVVCVVDDDDPDPPPPDPPPPDDDDDDDD